Protein AF-A0A6A3BUP1-F1 (afdb_monomer)

InterPro domains:
  IPR000432 DNA mismatch repair protein MutS, C-terminal [PF00488] (6-148)
  IPR000432 DNA mismatch repair protein MutS, C-terminal [PS00486] (31-47)
  IPR000432 DNA mismatch repair protein MutS, C-terminal [SM00534] (1-146)
  IPR027417 P-loop containing nucleoside triphosphate hydrolase [G3DSA:3.40.50.300] (3-183)
  IPR027417 P-loop containing nucleoside triphosphate hydrolase [SSF52540] (8-150)
  IPR045076 DNA mismatch repair MutS [PTHR11361] (7-165)

Structure (mmCIF, N/CA/C/O backbone):
data_AF-A0A6A3BUP1-F1
#
_entry.id   AF-A0A6A3BUP1-F1
#
loop_
_atom_site.group_PDB
_atom_site.id
_atom_site.type_symbol
_atom_site.label_atom_id
_atom_site.label_alt_id
_atom_site.label_comp_id
_atom_site.label_asym_id
_atom_site.label_entity_id
_atom_site.label_seq_id
_atom_site.pdbx_PDB_ins_code
_atom_site.Cartn_x
_atom_site.Cartn_y
_atom_site.Cartn_z
_atom_site.occupancy
_atom_site.B_iso_or_equiv
_atom_site.auth_seq_id
_atom_site.auth_comp_id
_atom_site.auth_asym_id
_atom_site.auth_atom_id
_atom_site.pdbx_PDB_model_num
ATOM 1 N N . MET A 1 1 ? -9.342 29.896 21.410 1.00 37.00 1 MET A N 1
ATOM 2 C CA . MET A 1 1 ? -8.499 30.865 20.676 1.00 37.00 1 MET A CA 1
ATOM 3 C C . MET A 1 1 ? -7.910 30.172 19.459 1.00 37.00 1 MET A C 1
ATOM 5 O O . MET A 1 1 ? -7.366 29.092 19.625 1.00 37.00 1 MET A O 1
ATOM 9 N N . GLY A 1 2 ? -8.036 30.776 18.272 1.00 41.88 2 GLY A N 1
ATOM 10 C CA . GLY A 1 2 ? -7.267 30.388 17.084 1.00 41.88 2 GLY A CA 1
ATOM 11 C C . GLY A 1 2 ? -7.975 29.517 16.040 1.00 41.88 2 GLY A C 1
ATOM 12 O O . GLY A 1 2 ? -7.363 28.591 15.524 1.00 41.88 2 GLY A O 1
ATOM 13 N N . GLY A 1 3 ? -9.233 29.809 15.693 1.00 48.28 3 GLY A N 1
ATOM 14 C CA . GLY A 1 3 ? -9.828 29.291 14.457 1.00 48.28 3 GLY A CA 1
ATOM 15 C C . GLY A 1 3 ? -9.197 29.996 13.258 1.00 48.28 3 GLY A C 1
ATOM 16 O O . GLY A 1 3 ? -9.662 31.055 12.845 1.00 48.28 3 GLY A O 1
ATOM 17 N N . LYS A 1 4 ? -8.082 29.464 12.751 1.00 49.41 4 LYS A N 1
ATOM 18 C CA . LYS A 1 4 ? -7.452 29.958 11.526 1.00 49.41 4 LYS 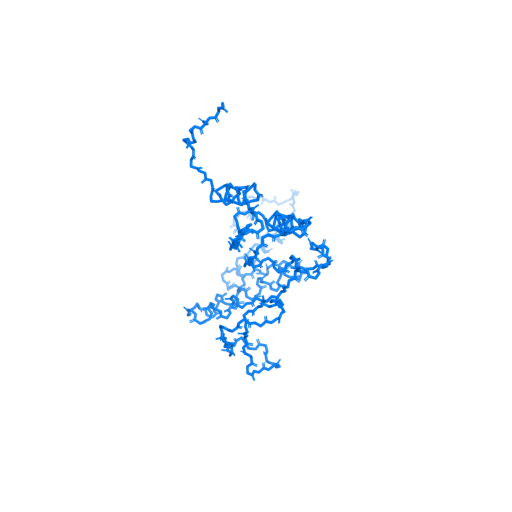A CA 1
ATOM 19 C C . LYS A 1 4 ? -8.311 29.468 10.359 1.00 49.41 4 LYS A C 1
ATOM 21 O O . LYS A 1 4 ? -8.284 28.284 10.039 1.00 49.41 4 LYS A O 1
ATOM 26 N N . PHE A 1 5 ? -9.108 30.359 9.770 1.00 45.66 5 PHE A N 1
ATOM 27 C CA . PHE A 1 5 ? -9.770 30.092 8.494 1.00 45.66 5 PHE A CA 1
ATOM 28 C C . PHE A 1 5 ? -8.686 29.732 7.472 1.00 45.66 5 PHE A C 1
ATOM 30 O O . PHE A 1 5 ? -7.829 30.556 7.153 1.00 45.66 5 PHE A O 1
ATOM 37 N N . MET A 1 6 ? -8.664 28.472 7.037 1.00 43.72 6 MET A N 1
ATOM 38 C CA . MET A 1 6 ? -7.704 27.982 6.055 1.00 43.72 6 MET A CA 1
ATOM 39 C C . MET A 1 6 ? -8.206 28.348 4.661 1.00 43.72 6 MET A C 1
ATOM 41 O O . MET A 1 6 ? -9.017 27.644 4.076 1.00 43.72 6 MET A O 1
ATOM 45 N N . THR A 1 7 ? -7.727 29.474 4.142 1.00 52.09 7 THR A N 1
ATOM 46 C CA . THR A 1 7 ? -7.898 29.911 2.748 1.00 52.09 7 THR A CA 1
ATOM 47 C C . THR A 1 7 ? -6.745 29.425 1.857 1.00 52.09 7 THR A C 1
ATOM 49 O O . THR A 1 7 ? -6.306 30.136 0.959 1.00 52.09 7 THR A O 1
ATOM 52 N N . ALA A 1 8 ? -6.229 28.221 2.115 1.00 59.19 8 ALA A N 1
ATOM 53 C CA . ALA A 1 8 ? -5.241 27.559 1.268 1.00 59.19 8 ALA A CA 1
ATOM 54 C C . ALA A 1 8 ? -5.769 26.171 0.901 1.00 59.19 8 ALA A C 1
ATOM 56 O O . ALA A 1 8 ? -6.199 25.436 1.792 1.00 59.19 8 ALA A O 1
ATOM 57 N N . GLU A 1 9 ? -5.746 25.830 -0.388 1.00 63.66 9 GLU A N 1
ATOM 58 C CA . GLU A 1 9 ? -6.055 24.484 -0.874 1.00 63.66 9 GLU A CA 1
ATOM 59 C C . GLU A 1 9 ? -5.154 23.482 -0.144 1.00 63.66 9 GLU A C 1
ATOM 61 O O . GLU A 1 9 ? -3.932 23.476 -0.298 1.00 63.66 9 GLU A O 1
ATOM 66 N N . GLN A 1 10 ? -5.745 22.686 0.745 1.00 70.69 10 GLN A N 1
ATOM 67 C CA . GLN A 1 10 ? -5.014 21.650 1.459 1.00 70.69 10 GLN A CA 1
ATOM 68 C C . GLN A 1 10 ? -4.731 20.501 0.491 1.00 70.69 10 GLN A C 1
ATOM 70 O O . GLN A 1 10 ? -5.613 20.096 -0.265 1.00 70.69 10 GLN A O 1
ATOM 75 N N . SER A 1 11 ? -3.519 19.941 0.534 1.00 84.94 11 SER A N 1
ATOM 76 C CA . SER A 1 11 ? -3.244 18.702 -0.193 1.00 84.94 11 SER A CA 1
ATOM 77 C C . SER A 1 11 ? -4.144 17.580 0.329 1.00 84.94 11 SER A C 1
ATOM 79 O O . SER A 1 11 ? -4.489 17.551 1.514 1.00 84.94 11 SER A O 1
ATOM 81 N N . THR A 1 12 ? -4.484 16.621 -0.533 1.00 85.75 12 THR A N 1
ATOM 82 C CA . THR A 1 12 ? -5.275 15.441 -0.145 1.00 85.75 12 THR A CA 1
ATOM 83 C C . THR A 1 12 ? -4.672 14.746 1.077 1.00 85.75 12 THR A C 1
ATOM 85 O O . THR A 1 12 ? -5.384 14.424 2.021 1.00 85.75 12 THR A O 1
ATOM 88 N N . PHE A 1 13 ? -3.342 14.639 1.130 1.00 90.06 13 PHE A N 1
ATOM 89 C CA . PHE A 1 13 ? -2.648 14.053 2.272 1.00 90.06 13 PHE A CA 1
ATOM 90 C C . PHE A 1 13 ? -2.811 14.856 3.575 1.00 90.06 13 PHE A C 1
ATOM 92 O O . PHE A 1 13 ? -2.965 14.275 4.646 1.00 90.06 13 PHE A O 1
ATOM 99 N N . MET A 1 14 ? -2.823 16.193 3.511 1.00 91.50 14 MET A N 1
ATOM 100 C CA . MET A 1 14 ? -3.065 17.036 4.690 1.00 91.50 14 MET A CA 1
ATOM 101 C C . MET A 1 14 ? -4.487 16.851 5.234 1.00 91.50 14 MET A C 1
ATOM 103 O O . MET A 1 14 ? -4.690 16.847 6.450 1.00 91.50 14 MET A O 1
ATOM 107 N N . ILE A 1 15 ? -5.466 16.679 4.341 1.00 92.06 15 ILE A N 1
ATOM 108 C CA . ILE A 1 15 ? -6.850 16.382 4.721 1.00 92.06 15 ILE A CA 1
ATOM 109 C C . ILE A 1 15 ? -6.903 15.028 5.438 1.00 92.06 15 ILE A C 1
ATOM 111 O O . ILE A 1 15 ? -7.428 14.963 6.551 1.00 92.06 15 ILE A O 1
ATOM 115 N N . ASP A 1 16 ? -6.292 13.986 4.868 1.00 93.50 16 ASP A N 1
ATOM 116 C CA . ASP A 1 16 ? -6.229 12.651 5.479 1.00 93.50 16 ASP A CA 1
ATOM 117 C C . ASP A 1 16 ? -5.581 12.693 6.872 1.00 93.50 16 ASP A C 1
ATOM 119 O O . ASP A 1 16 ? -6.125 12.149 7.836 1.00 93.50 16 ASP A O 1
ATOM 123 N N . LEU A 1 17 ? -4.461 13.413 7.019 1.00 94.94 17 LEU A N 1
ATOM 124 C CA . LEU A 1 17 ? -3.792 13.619 8.309 1.00 94.94 17 LEU A CA 1
ATOM 125 C C . LEU A 1 17 ? -4.702 14.298 9.336 1.00 94.94 17 LEU A C 1
ATOM 127 O O . LEU A 1 17 ? -4.701 13.925 10.512 1.00 94.94 17 LEU A O 1
ATOM 131 N N . HIS A 1 18 ? -5.489 15.290 8.915 1.00 95.06 18 HIS A N 1
ATOM 132 C CA . HIS A 1 18 ? -6.430 15.953 9.808 1.00 95.06 18 HIS A CA 1
ATOM 133 C C . HIS A 1 18 ? -7.534 14.996 10.273 1.00 95.06 18 HIS A C 1
ATOM 135 O O . HIS A 1 18 ? -7.818 14.945 11.473 1.00 95.06 18 HIS A O 1
ATOM 141 N N . GLN A 1 19 ? -8.105 14.208 9.355 1.00 95.44 19 GLN A N 1
ATOM 142 C CA . GLN A 1 19 ? -9.158 13.233 9.656 1.00 95.44 19 GLN A CA 1
ATOM 143 C C . GLN A 1 19 ? -8.659 12.129 10.593 1.00 95.44 19 GLN A C 1
ATOM 145 O O . GLN A 1 19 ? -9.273 11.878 11.632 1.00 95.44 19 GLN A O 1
ATOM 150 N N . VAL A 1 20 ? -7.502 11.528 10.298 1.00 97.00 20 VAL A N 1
ATOM 151 C CA . VAL A 1 20 ? -6.886 10.516 11.171 1.00 97.00 20 VAL A CA 1
ATOM 152 C C . VAL A 1 20 ? -6.521 11.122 12.524 1.00 97.00 20 VAL A C 1
ATOM 154 O O . VAL A 1 20 ? -6.804 10.531 13.564 1.00 97.00 20 VAL A O 1
ATOM 157 N N . GLY A 1 21 ? -5.983 12.344 12.549 1.00 97.31 21 GLY A N 1
ATOM 158 C CA . GLY A 1 21 ? -5.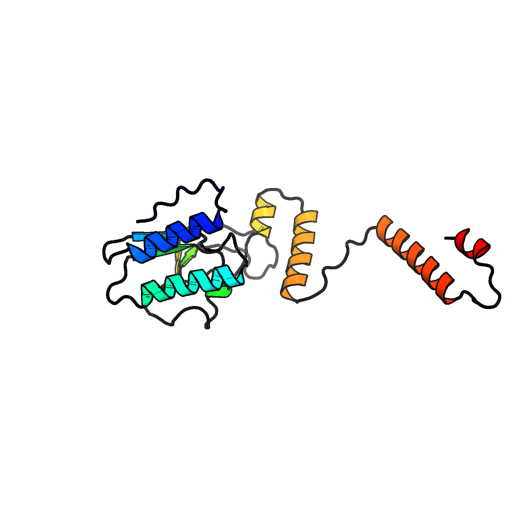702 13.053 13.794 1.00 97.31 21 GLY A CA 1
ATOM 159 C C . GLY A 1 21 ? -6.957 13.305 14.636 1.00 97.31 21 GLY A C 1
ATOM 160 O O . GLY A 1 21 ? -6.916 13.172 15.859 1.00 97.31 21 GLY A O 1
ATOM 161 N N . MET A 1 22 ? -8.082 13.666 14.012 1.00 97.50 22 MET A N 1
ATOM 162 C CA . MET A 1 22 ? -9.367 13.807 14.702 1.00 97.50 22 MET A CA 1
ATOM 163 C C . MET A 1 22 ? -9.865 12.469 15.243 1.00 97.50 22 MET A C 1
ATOM 165 O O . MET A 1 22 ? -10.241 12.404 16.412 1.00 97.50 22 MET A O 1
ATOM 169 N N . MET A 1 23 ? -9.818 11.413 14.429 1.00 97.50 23 MET A N 1
ATOM 170 C CA . MET A 1 23 ? -10.193 10.060 14.830 1.00 97.50 23 MET A CA 1
ATOM 171 C C . MET A 1 23 ? -9.391 9.608 16.055 1.00 97.50 23 MET A C 1
ATOM 173 O O . MET A 1 23 ? -9.989 9.180 17.033 1.00 97.50 23 MET A O 1
ATOM 177 N N . LEU A 1 24 ? -8.066 9.775 16.053 1.00 97.25 24 LEU A N 1
ATOM 178 C CA . LEU A 1 24 ? -7.213 9.377 17.179 1.00 97.25 24 LEU A CA 1
ATOM 179 C C . LEU A 1 24 ? -7.524 10.150 18.467 1.00 97.25 24 LEU A C 1
ATOM 181 O O . LEU A 1 24 ? -7.500 9.577 19.549 1.00 97.25 24 LEU A O 1
ATOM 185 N N . ARG A 1 25 ? -7.855 11.445 18.371 1.00 96.81 25 ARG A N 1
ATOM 186 C CA . ARG A 1 25 ? -8.188 12.270 19.547 1.00 96.81 25 ARG A CA 1
ATOM 187 C C . ARG A 1 25 ? -9.578 12.002 20.121 1.00 96.81 25 ARG A C 1
ATOM 189 O O . ARG A 1 25 ? -9.800 12.300 21.290 1.00 96.81 25 ARG A O 1
ATOM 196 N N . GLN A 1 26 ? -10.522 11.551 19.297 1.00 97.00 26 GLN A N 1
ATOM 197 C CA . GLN A 1 26 ? -11.944 11.477 19.658 1.00 97.00 26 GLN A CA 1
ATOM 198 C C . GLN A 1 26 ? -12.475 10.046 19.767 1.00 97.00 26 GLN A C 1
ATOM 200 O O . GLN A 1 26 ? -13.562 9.841 20.308 1.00 97.00 26 GLN A O 1
ATOM 205 N N . ALA A 1 27 ? -11.752 9.051 19.248 1.00 97.69 27 ALA A N 1
ATOM 206 C CA . ALA A 1 27 ? -12.167 7.662 19.341 1.00 97.69 27 ALA A CA 1
ATOM 207 C C . ALA A 1 27 ? -12.264 7.220 20.807 1.00 97.69 27 ALA A C 1
ATOM 209 O O . ALA A 1 27 ? -11.387 7.474 21.629 1.00 97.69 27 ALA A O 1
ATOM 210 N N . THR A 1 28 ? -13.349 6.522 21.119 1.00 97.44 28 THR A N 1
ATOM 211 C CA . THR A 1 28 ? -13.603 5.911 22.428 1.00 97.44 28 THR A CA 1
ATOM 212 C C . THR A 1 28 ? -13.740 4.405 22.255 1.00 97.44 28 THR A C 1
ATOM 214 O O . THR A 1 28 ? -13.905 3.929 21.136 1.00 97.44 28 THR A O 1
ATOM 217 N N . SER A 1 29 ? -13.800 3.637 23.341 1.00 97.44 29 SER A N 1
ATOM 218 C CA . SER A 1 29 ? -14.045 2.185 23.278 1.00 97.44 29 SER A CA 1
ATOM 219 C C . SER A 1 29 ? -15.349 1.781 22.566 1.00 97.44 29 SER A C 1
ATOM 221 O O . SER A 1 29 ? -15.509 0.627 22.178 1.00 97.44 29 SER A O 1
ATOM 223 N N . ARG A 1 30 ? -16.288 2.719 22.365 1.00 97.81 30 ARG A N 1
ATOM 224 C CA . ARG A 1 30 ? -17.555 2.495 21.643 1.00 97.81 30 ARG A CA 1
ATOM 225 C C . ARG A 1 30 ? -17.522 2.939 20.179 1.00 97.81 30 ARG A C 1
ATOM 227 O O . ARG A 1 30 ? -18.546 2.869 19.504 1.00 97.81 30 ARG A O 1
ATOM 234 N N . SER A 1 31 ? -16.385 3.425 19.694 1.00 98.12 31 SER A N 1
ATOM 235 C CA . SER A 1 31 ? -16.223 3.879 18.314 1.00 98.12 31 SER A CA 1
ATOM 236 C C . SER A 1 31 ? -15.937 2.710 17.363 1.00 98.12 31 SER A C 1
ATOM 238 O O . SER A 1 31 ? -15.324 1.708 17.741 1.00 98.12 31 SER A O 1
ATOM 240 N N . LEU A 1 32 ? -16.364 2.873 16.108 1.00 98.19 32 LEU A N 1
ATOM 241 C CA . LEU A 1 32 ? -15.896 2.097 14.962 1.00 98.19 32 LEU A CA 1
ATOM 242 C C . LEU A 1 32 ? -15.015 3.013 14.108 1.00 98.19 32 LEU A C 1
ATOM 244 O O . LEU A 1 32 ? -15.491 4.022 13.593 1.00 98.19 32 LEU A O 1
ATOM 248 N N . CYS A 1 33 ? -13.740 2.669 13.983 1.00 98.06 33 CYS A N 1
ATOM 249 C CA . CYS A 1 33 ? -12.749 3.407 13.212 1.00 98.06 33 CYS A CA 1
ATOM 250 C C . CYS A 1 33 ? -12.466 2.661 11.906 1.00 98.06 33 CYS A C 1
ATOM 252 O O . CYS A 1 33 ? -12.092 1.490 11.940 1.00 98.06 33 CYS A O 1
ATOM 254 N N . LEU A 1 34 ? -12.640 3.334 10.770 1.00 98.00 34 LEU A N 1
ATOM 255 C CA . LEU A 1 34 ? -12.381 2.785 9.440 1.00 98.00 34 LEU A CA 1
ATOM 256 C C . LEU A 1 34 ? -11.261 3.602 8.798 1.00 98.00 34 LEU A C 1
ATOM 258 O O . LEU A 1 34 ? -11.401 4.815 8.652 1.00 98.00 34 LEU A O 1
ATOM 262 N N . LEU A 1 35 ? -10.158 2.948 8.443 1.00 96.62 35 LEU A N 1
ATOM 263 C CA . LEU A 1 35 ? -9.050 3.557 7.717 1.00 96.62 35 LEU A CA 1
ATOM 264 C C . LEU A 1 35 ? -8.911 2.857 6.373 1.00 96.62 35 LEU A C 1
ATOM 266 O O . LEU A 1 35 ? -8.695 1.648 6.334 1.00 96.62 35 LEU A O 1
ATOM 270 N N . ASP A 1 36 ? -9.005 3.624 5.296 1.00 95.81 36 ASP A N 1
ATOM 271 C CA . ASP A 1 36 ? -8.867 3.118 3.936 1.00 95.81 36 ASP A CA 1
ATOM 272 C C . ASP A 1 36 ? -7.707 3.831 3.239 1.00 95.81 36 ASP A C 1
ATOM 274 O O . ASP A 1 36 ? -7.741 5.043 3.031 1.00 95.81 36 ASP A O 1
ATOM 278 N N . GLU A 1 37 ? -6.640 3.082 2.963 1.00 93.38 37 GLU A N 1
ATOM 279 C CA . GLU A 1 37 ? -5.425 3.536 2.278 1.00 93.38 37 GLU A CA 1
ATOM 280 C C . GLU A 1 37 ? -4.757 4.792 2.867 1.00 93.38 37 GLU A C 1
ATOM 282 O O . GLU A 1 37 ? -4.193 5.627 2.148 1.00 93.38 37 GLU A O 1
ATOM 287 N N . PHE A 1 38 ? -4.779 4.932 4.195 1.00 94.88 38 PHE A N 1
ATOM 288 C CA . PHE A 1 38 ? -4.058 6.015 4.857 1.00 94.88 38 PHE A CA 1
ATOM 289 C C . PHE A 1 38 ? -2.548 5.920 4.574 1.00 94.88 38 PHE A C 1
ATOM 291 O O . PHE A 1 38 ? -1.924 4.894 4.838 1.00 94.88 38 PHE A O 1
ATOM 298 N N . GLY A 1 39 ? -1.970 7.007 4.051 1.00 90.12 39 GLY A N 1
ATOM 299 C CA . GLY A 1 39 ? -0.553 7.085 3.672 1.00 90.12 39 GLY A CA 1
ATOM 300 C C . GLY A 1 39 ? -0.283 7.111 2.162 1.00 90.12 39 GLY A C 1
ATOM 301 O O . GLY A 1 39 ? 0.853 7.352 1.772 1.00 90.12 39 GLY A O 1
ATOM 302 N N . LYS A 1 40 ? -1.301 6.953 1.302 1.00 88.94 40 LYS A N 1
ATOM 303 C CA . LYS A 1 40 ? -1.128 6.937 -0.168 1.00 88.94 40 LYS A CA 1
ATOM 304 C C . LYS A 1 40 ? -0.627 8.246 -0.797 1.00 88.94 40 LYS A C 1
ATOM 306 O O . LYS A 1 40 ? -0.117 8.243 -1.909 1.00 88.94 40 LYS A O 1
ATOM 311 N N . GLY A 1 41 ? -0.822 9.377 -0.117 1.00 87.31 41 GLY A N 1
ATOM 312 C CA . GLY A 1 41 ? -0.486 10.713 -0.623 1.00 87.31 41 GLY A CA 1
ATOM 313 C C . GLY A 1 41 ? 0.914 11.214 -0.251 1.00 87.31 41 GLY A C 1
ATOM 314 O O . GLY A 1 41 ? 1.174 12.407 -0.399 1.00 87.31 41 GLY A O 1
ATOM 315 N N . THR A 1 42 ? 1.783 10.349 0.279 1.00 91.88 42 THR A N 1
ATOM 316 C CA . THR A 1 42 ? 3.149 10.683 0.713 1.00 91.88 42 THR A CA 1
ATOM 317 C C . THR A 1 42 ? 4.150 9.618 0.250 1.00 91.88 42 THR A C 1
ATOM 319 O O . THR A 1 42 ? 3.781 8.663 -0.430 1.00 91.88 42 THR A O 1
ATOM 322 N N . LEU A 1 43 ? 5.429 9.778 0.598 1.00 92.06 43 LEU A N 1
ATOM 323 C CA . LEU A 1 43 ? 6.450 8.756 0.376 1.00 92.06 43 LEU A CA 1
ATOM 324 C C . LEU A 1 43 ? 6.050 7.441 1.057 1.00 92.06 43 LEU A C 1
ATOM 326 O O . LEU A 1 43 ? 5.604 7.446 2.203 1.00 92.06 43 LEU A O 1
ATOM 330 N N . THR A 1 44 ? 6.278 6.309 0.388 1.00 89.56 44 THR A N 1
ATOM 331 C CA . THR A 1 44 ? 5.886 4.978 0.882 1.00 89.56 44 THR A CA 1
ATOM 332 C C . THR A 1 44 ? 6.375 4.712 2.309 1.00 89.56 44 THR A C 1
ATOM 334 O O . THR A 1 44 ? 5.599 4.270 3.152 1.00 89.56 44 THR A O 1
ATOM 337 N N . ASN A 1 45 ? 7.629 5.062 2.617 1.00 91.69 45 ASN A N 1
ATOM 338 C CA . ASN A 1 45 ? 8.208 4.885 3.953 1.00 91.69 45 ASN A CA 1
ATOM 339 C C . ASN A 1 45 ? 7.500 5.731 5.024 1.00 91.69 45 ASN A C 1
ATOM 341 O O . ASN A 1 45 ? 7.259 5.244 6.129 1.00 91.69 45 ASN A O 1
ATOM 345 N N . ASP A 1 46 ? 7.123 6.969 4.691 1.00 93.06 46 ASP A N 1
ATOM 346 C CA . ASP A 1 46 ? 6.366 7.839 5.596 1.00 93.06 46 ASP A CA 1
ATOM 347 C C . ASP A 1 46 ? 4.960 7.275 5.827 1.00 93.06 46 ASP A C 1
ATOM 349 O O . ASP A 1 46 ? 4.478 7.248 6.960 1.00 93.06 46 ASP A O 1
ATOM 353 N N . GLY A 1 47 ? 4.316 6.775 4.766 1.00 93.69 47 GLY A N 1
ATOM 354 C CA . GLY A 1 47 ? 3.013 6.115 4.838 1.00 93.69 47 GLY A CA 1
ATOM 355 C C . GLY A 1 47 ? 3.033 4.886 5.750 1.00 93.69 47 GLY A C 1
ATOM 356 O O . GLY A 1 47 ? 2.197 4.777 6.649 1.00 93.69 47 GLY A O 1
ATOM 357 N N . ILE A 1 48 ? 4.028 4.006 5.582 1.00 93.19 48 ILE A N 1
ATOM 358 C CA . ILE A 1 48 ? 4.231 2.821 6.433 1.00 93.19 48 ILE A CA 1
ATOM 359 C C . ILE A 1 48 ? 4.416 3.243 7.895 1.00 93.19 48 ILE A C 1
ATOM 361 O O . ILE A 1 48 ? 3.742 2.711 8.779 1.00 93.19 48 ILE A O 1
ATOM 365 N N . GLY A 1 49 ? 5.289 4.220 8.158 1.00 93.94 49 GLY A N 1
ATOM 366 C CA . GLY A 1 49 ? 5.575 4.693 9.513 1.00 93.94 49 GLY A CA 1
ATOM 367 C C . GLY A 1 49 ? 4.356 5.306 10.206 1.00 93.94 49 GLY A C 1
ATOM 368 O O . GLY A 1 49 ? 4.058 4.975 11.356 1.00 93.94 49 GLY A O 1
ATOM 369 N N . LEU A 1 50 ? 3.609 6.162 9.506 1.00 95.25 50 LEU A N 1
ATOM 370 C CA . LEU A 1 50 ? 2.408 6.805 10.044 1.00 95.25 50 LEU A CA 1
ATOM 371 C C . LEU A 1 50 ? 1.284 5.801 10.309 1.00 95.25 50 LEU A C 1
ATOM 373 O O . LEU A 1 50 ? 0.639 5.864 11.361 1.00 95.25 50 LEU A O 1
ATOM 377 N N . LEU A 1 51 ? 1.056 4.858 9.392 1.00 95.25 51 LEU A N 1
ATOM 378 C CA . LEU A 1 51 ? 0.049 3.815 9.569 1.00 95.25 51 LEU A CA 1
ATOM 379 C C . LEU A 1 51 ? 0.431 2.856 10.707 1.00 95.25 51 LEU A C 1
ATOM 381 O O . LEU A 1 51 ? -0.399 2.578 11.574 1.00 95.25 51 LEU A O 1
ATOM 385 N N . GLY A 1 52 ? 1.690 2.415 10.765 1.00 95.06 52 GLY A N 1
ATOM 386 C CA . GLY A 1 52 ? 2.203 1.572 11.848 1.00 95.06 52 GLY A CA 1
ATOM 387 C C . GLY A 1 52 ? 2.104 2.247 13.217 1.00 95.06 52 GLY A C 1
ATOM 388 O O . GLY A 1 52 ? 1.635 1.635 14.181 1.00 95.06 52 GLY A O 1
ATOM 389 N N . GLY A 1 53 ? 2.439 3.538 13.301 1.00 95.19 53 GLY A N 1
ATOM 390 C CA . GLY A 1 53 ? 2.261 4.339 14.514 1.00 95.19 53 GLY A CA 1
ATOM 391 C C . GLY A 1 53 ? 0.792 4.479 14.927 1.00 95.19 53 GLY A C 1
ATOM 392 O O . GLY A 1 53 ? 0.463 4.350 16.106 1.00 95.19 53 GLY A O 1
ATOM 393 N N . THR A 1 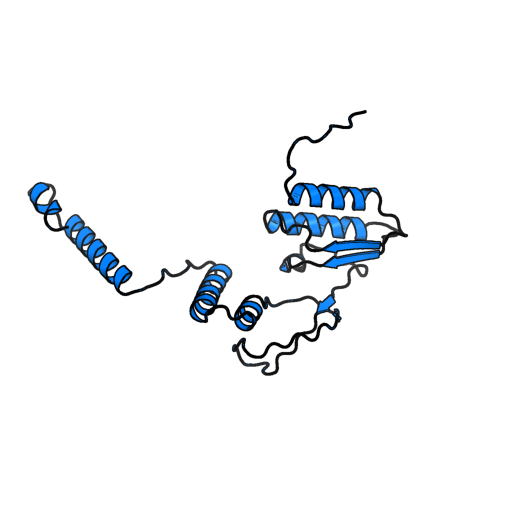54 ? -0.107 4.661 13.956 1.00 96.12 54 THR A N 1
ATOM 394 C CA . THR A 1 54 ? -1.562 4.742 14.173 1.00 96.12 54 THR A CA 1
ATOM 395 C C . THR A 1 54 ? -2.124 3.432 14.733 1.00 96.12 54 THR A C 1
ATOM 397 O O . THR A 1 54 ? -2.864 3.443 15.716 1.00 96.12 54 THR A O 1
ATOM 400 N N . ILE A 1 55 ? -1.739 2.289 14.159 1.00 95.69 55 ILE A N 1
ATOM 401 C CA . ILE A 1 55 ? -2.149 0.964 14.651 1.00 95.69 55 ILE A CA 1
ATOM 402 C C . ILE A 1 55 ? -1.592 0.721 16.058 1.00 95.69 55 ILE A C 1
ATOM 404 O O . ILE A 1 55 ? -2.335 0.326 16.957 1.00 95.69 55 ILE A O 1
ATOM 408 N N . THR A 1 56 ? -0.310 1.022 16.274 1.00 95.25 56 THR A N 1
ATOM 409 C CA . THR A 1 56 ? 0.350 0.884 17.582 1.00 95.25 56 THR A CA 1
ATOM 410 C C . THR A 1 56 ? -0.342 1.725 18.656 1.00 95.25 56 THR A C 1
ATOM 412 O O . THR A 1 56 ? -0.543 1.249 19.773 1.00 95.25 56 THR A O 1
ATOM 415 N N . HIS A 1 57 ? -0.771 2.947 18.319 1.00 96.00 57 HIS A N 1
ATOM 416 C CA . HIS A 1 57 ? -1.535 3.798 19.226 1.00 96.00 57 HIS A CA 1
ATOM 417 C C . HIS A 1 57 ? -2.814 3.106 19.715 1.00 96.00 57 HIS A C 1
ATOM 419 O O . HIS A 1 57 ? -3.027 3.024 20.922 1.00 96.00 57 HIS A O 1
ATOM 425 N N . PHE A 1 58 ? -3.632 2.561 18.806 1.00 96.56 58 PHE A N 1
ATOM 426 C CA . PHE A 1 58 ? -4.858 1.859 19.193 1.00 96.56 58 PHE A CA 1
ATOM 427 C C . PHE A 1 58 ? -4.581 0.592 20.006 1.00 96.56 58 PHE A C 1
ATOM 429 O O . PHE A 1 58 ? -5.253 0.351 21.003 1.00 96.56 58 PHE A O 1
ATOM 436 N N . VAL A 1 59 ? -3.582 -0.205 19.625 1.00 95.06 59 VAL A N 1
ATOM 437 C CA . VAL A 1 59 ? -3.237 -1.462 20.317 1.00 95.06 59 VAL A CA 1
ATOM 438 C C . VAL A 1 59 ? -2.840 -1.225 21.779 1.00 95.06 59 VAL A C 1
ATOM 440 O O . VAL A 1 59 ? -3.201 -2.026 22.652 1.00 95.06 59 VAL A O 1
ATOM 443 N N . ASN A 1 60 ? -2.153 -0.111 22.043 1.00 94.69 60 ASN A N 1
ATOM 444 C CA . ASN A 1 60 ? -1.690 0.286 23.372 1.00 94.69 60 ASN A CA 1
ATOM 445 C C . ASN A 1 60 ? -2.795 0.856 24.274 1.00 94.69 60 ASN A C 1
ATOM 447 O O . ASN A 1 60 ? -2.558 1.047 25.466 1.00 94.69 60 ASN A O 1
ATOM 451 N N . LEU A 1 61 ? -3.999 1.108 23.751 1.00 94.94 61 LEU A N 1
ATOM 452 C CA . LEU A 1 61 ? -5.137 1.466 24.592 1.00 94.94 61 LEU A CA 1
ATOM 453 C C . LEU A 1 61 ? -5.568 0.257 25.432 1.00 94.94 61 LEU A C 1
ATOM 455 O O . LEU A 1 61 ? -5.640 -0.877 24.944 1.00 94.94 61 LEU A O 1
ATOM 459 N N . GLU A 1 62 ? -5.900 0.517 26.696 1.00 93.69 62 GLU A N 1
ATOM 460 C CA . GLU A 1 62 ? -6.433 -0.494 27.613 1.00 93.69 62 GLU A CA 1
ATOM 461 C C . GLU A 1 62 ? -7.729 -1.097 27.052 1.00 93.69 62 GLU A C 1
ATOM 463 O O . GLU A 1 62 ? -7.854 -2.315 26.933 1.00 93.69 62 GLU A O 1
ATOM 468 N N . VAL A 1 63 ? -8.641 -0.229 26.595 1.00 95.06 63 VAL A N 1
ATOM 469 C CA . VAL A 1 63 ? -9.901 -0.609 25.945 1.00 95.06 63 VAL A CA 1
ATOM 470 C C . VAL A 1 63 ? -9.991 0.059 24.565 1.00 95.06 63 VAL A C 1
ATOM 472 O O . VAL A 1 63 ? -10.520 1.170 24.454 1.00 95.06 63 VAL A O 1
ATOM 475 N N . PRO A 1 64 ? -9.452 -0.571 23.506 1.00 95.06 64 PRO A N 1
ATOM 476 C CA . PRO A 1 64 ? -9.438 0.021 22.173 1.00 95.06 64 PRO A CA 1
ATOM 477 C C . PRO A 1 64 ? -10.835 0.040 21.522 1.00 95.06 64 PRO A C 1
ATOM 479 O O . PRO A 1 64 ? -11.662 -0.829 21.815 1.00 95.06 64 PRO A O 1
ATOM 482 N N . PRO A 1 65 ? -11.108 0.993 20.607 1.00 97.62 65 PRO A N 1
ATOM 483 C CA . PRO A 1 65 ? -12.248 0.905 19.693 1.00 97.62 65 PRO A CA 1
ATOM 484 C C . PRO A 1 65 ? -12.145 -0.317 18.772 1.00 97.62 65 PRO A C 1
ATOM 486 O O . PRO A 1 65 ? -11.090 -0.941 18.640 1.00 97.62 65 PRO A O 1
ATOM 489 N N . LYS A 1 66 ? -13.225 -0.605 18.037 1.00 97.94 66 LYS A N 1
ATOM 490 C CA . LYS A 1 66 ? -13.137 -1.495 16.872 1.00 97.94 66 LYS A CA 1
ATOM 491 C C . LYS A 1 66 ? -12.482 -0.735 15.723 1.00 97.94 66 LYS A C 1
ATOM 493 O O . LYS A 1 66 ? -12.993 0.310 15.328 1.00 97.94 66 LYS A O 1
ATOM 498 N N . VAL A 1 67 ? -11.387 -1.260 15.180 1.00 97.81 67 VAL A N 1
ATOM 499 C CA . VAL A 1 67 ? -10.635 -0.627 14.087 1.00 97.81 67 VAL A CA 1
ATOM 500 C C . VAL A 1 67 ? -10.554 -1.584 12.904 1.00 97.81 67 VAL A C 1
ATOM 502 O O . VAL A 1 67 ? -10.168 -2.738 13.072 1.00 97.81 67 VAL A O 1
ATOM 505 N N . LEU A 1 68 ? -10.910 -1.103 11.715 1.00 97.75 68 LEU A N 1
ATOM 506 C CA . LEU A 1 68 ? -10.695 -1.792 10.447 1.00 97.75 68 LEU A CA 1
ATOM 507 C C . LEU A 1 68 ? -9.751 -0.951 9.594 1.00 97.75 68 LEU A C 1
ATOM 509 O O . LEU A 1 68 ? -9.961 0.251 9.434 1.00 97.75 68 LEU A O 1
ATOM 513 N N . VAL A 1 69 ? -8.713 -1.596 9.070 1.00 96.19 69 VAL A N 1
ATOM 514 C CA . VAL A 1 69 ? -7.684 -0.962 8.247 1.00 96.19 69 VAL A CA 1
ATOM 515 C C . VAL A 1 69 ? -7.586 -1.707 6.923 1.00 96.19 69 VAL A C 1
ATOM 517 O O . VAL A 1 69 ? -7.328 -2.909 6.909 1.00 96.19 69 VAL A O 1
ATOM 520 N N . CYS A 1 70 ? -7.751 -0.981 5.824 1.00 95.25 70 CYS A N 1
ATOM 521 C CA . CYS A 1 70 ? -7.467 -1.436 4.470 1.00 95.25 70 CYS A CA 1
ATOM 522 C C . CYS A 1 70 ? -6.212 -0.712 3.969 1.00 95.25 70 CYS A C 1
ATOM 524 O O . CYS A 1 70 ? -6.102 0.507 4.090 1.00 95.25 70 CYS A O 1
ATOM 526 N N . THR A 1 71 ? -5.230 -1.455 3.459 1.00 93.12 71 THR A N 1
ATOM 527 C CA . THR A 1 71 ? -3.965 -0.880 2.988 1.00 93.12 71 THR A CA 1
ATOM 528 C C . THR A 1 71 ? -3.329 -1.740 1.903 1.00 93.12 71 THR A C 1
ATOM 530 O O . THR A 1 71 ? -3.456 -2.964 1.924 1.00 93.12 71 THR A O 1
ATOM 533 N N . HIS A 1 72 ? -2.618 -1.091 0.984 1.00 91.06 72 HIS A N 1
ATOM 534 C CA . HIS A 1 72 ? -1.731 -1.734 0.013 1.00 91.06 72 HIS A CA 1
ATOM 535 C C . HIS A 1 72 ? -0.263 -1.760 0.479 1.00 91.06 72 HIS A C 1
ATOM 537 O O . HIS A 1 72 ? 0.586 -2.297 -0.224 1.00 91.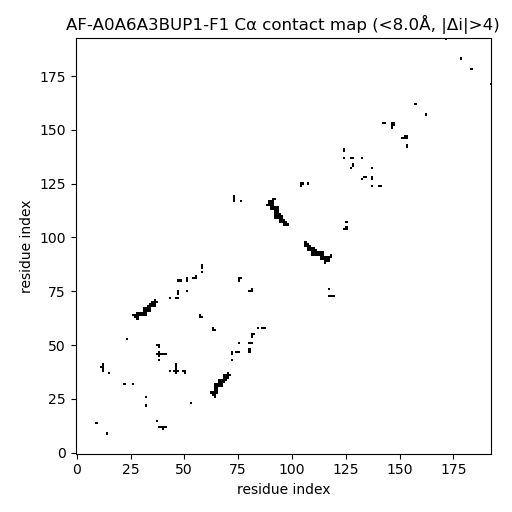06 72 HIS A O 1
ATOM 543 N N . LEU A 1 73 ? 0.048 -1.190 1.651 1.00 89.81 73 LEU A N 1
ATOM 544 C CA . LEU A 1 73 ? 1.401 -1.123 2.214 1.00 89.81 73 LEU A CA 1
ATOM 545 C C . LEU A 1 73 ? 1.792 -2.466 2.851 1.00 89.81 73 LEU A C 1
ATOM 547 O O . LEU A 1 73 ? 1.800 -2.610 4.073 1.00 89.81 73 LEU A O 1
ATOM 551 N N . THR A 1 74 ? 2.069 -3.474 2.024 1.00 87.06 74 THR A N 1
ATOM 552 C CA . THR A 1 74 ? 2.359 -4.848 2.474 1.00 87.06 74 THR A CA 1
ATOM 553 C C . THR A 1 74 ? 3.627 -4.969 3.317 1.00 87.06 74 THR A C 1
ATOM 555 O O . THR A 1 74 ? 3.723 -5.843 4.173 1.00 87.06 74 THR A O 1
ATOM 558 N N . GLU A 1 75 ? 4.575 -4.053 3.142 1.00 86.62 75 GLU A N 1
ATOM 559 C CA . GLU A 1 75 ? 5.822 -3.961 3.899 1.00 86.62 75 GLU A CA 1
ATOM 560 C C . GLU A 1 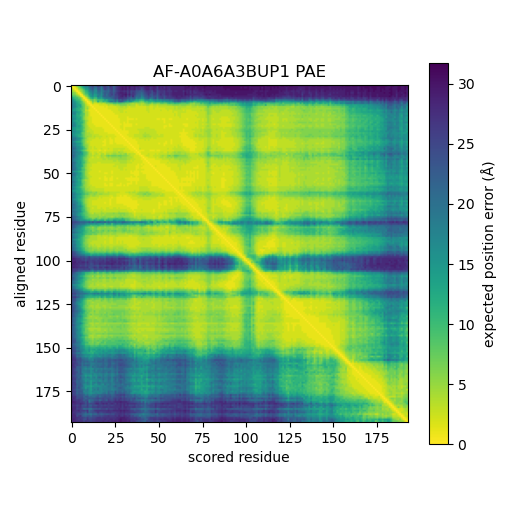75 ? 5.574 -3.709 5.390 1.00 86.62 75 GLU A C 1
ATOM 562 O O . GLU A 1 75 ? 6.417 -4.050 6.218 1.00 86.62 75 GLU A O 1
ATOM 567 N N . LEU A 1 76 ? 4.397 -3.179 5.748 1.00 85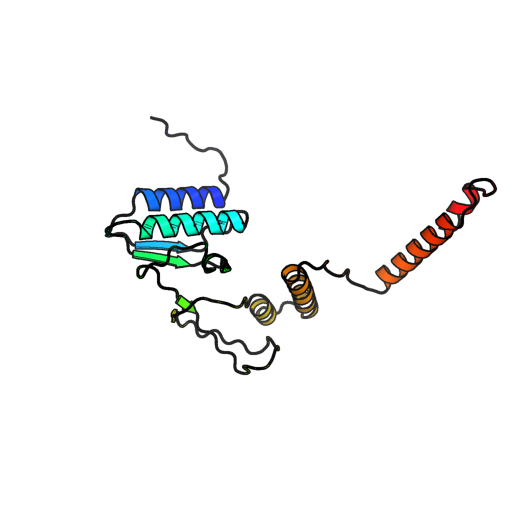.75 76 LEU A N 1
ATOM 568 C CA . LEU A 1 76 ? 3.948 -3.028 7.131 1.00 85.75 76 LEU A CA 1
ATOM 569 C C . LEU A 1 76 ? 3.880 -4.373 7.875 1.00 85.75 76 LEU A C 1
ATOM 571 O O . LEU A 1 76 ? 3.999 -4.405 9.099 1.00 85.75 76 LEU A O 1
ATOM 575 N N . PHE A 1 77 ? 3.671 -5.476 7.153 1.00 80.94 77 PHE A N 1
ATOM 576 C CA . PHE A 1 77 ? 3.564 -6.816 7.731 1.00 80.94 77 PHE A CA 1
ATOM 577 C C . PHE A 1 77 ? 4.924 -7.462 8.023 1.00 80.94 77 PHE A C 1
ATOM 579 O O . PHE A 1 77 ? 4.971 -8.490 8.698 1.00 80.94 77 PHE A O 1
ATOM 586 N N . ASN A 1 78 ? 6.030 -6.867 7.565 1.00 76.56 78 ASN A N 1
ATOM 587 C CA . ASN A 1 78 ? 7.364 -7.326 7.937 1.00 76.56 78 ASN A CA 1
ATOM 588 C C . ASN A 1 78 ? 7.575 -7.108 9.448 1.00 76.56 78 ASN A C 1
ATOM 590 O O . ASN A 1 78 ? 7.165 -6.079 9.988 1.00 76.56 78 ASN A O 1
ATOM 594 N N . GLU A 1 79 ? 8.215 -8.071 10.131 1.00 60.69 79 GLU A N 1
ATOM 595 C CA . GLU A 1 79 ? 8.207 -8.231 11.605 1.00 60.69 79 GLU A CA 1
ATOM 596 C C . GLU A 1 79 ? 8.632 -7.003 12.442 1.00 60.69 79 GLU A C 1
ATOM 598 O O . GLU A 1 79 ? 8.459 -6.995 13.660 1.00 60.69 79 GLU A O 1
ATOM 603 N N . SER A 1 80 ? 9.178 -5.962 11.819 1.00 68.81 80 SER A N 1
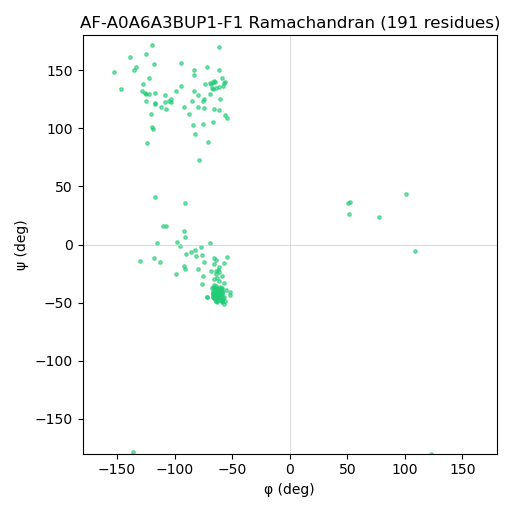ATOM 604 C CA . SER A 1 80 ? 9.730 -4.783 12.484 1.00 68.81 80 SER A CA 1
ATOM 605 C C . SER A 1 80 ? 8.735 -3.630 12.670 1.00 68.81 80 SER A C 1
ATOM 607 O O . SER A 1 80 ? 9.011 -2.729 13.460 1.00 68.81 80 SER A O 1
ATOM 609 N N . CYS A 1 81 ? 7.618 -3.597 11.932 1.00 78.69 81 CYS A N 1
ATOM 610 C CA . CYS A 1 81 ? 6.780 -2.390 11.840 1.00 78.69 81 CYS A CA 1
ATOM 611 C C . CYS A 1 81 ? 5.551 -2.390 12.760 1.00 78.69 81 CYS A C 1
ATOM 613 O O . CYS A 1 81 ? 5.062 -1.316 13.116 1.00 78.69 81 CYS A O 1
ATOM 615 N N . LEU A 1 82 ? 5.048 -3.565 13.149 1.00 87.38 82 LEU A N 1
ATOM 616 C CA . LEU A 1 82 ? 3.875 -3.710 14.012 1.00 87.38 82 LEU A CA 1
ATOM 617 C C . LEU A 1 82 ? 4.213 -4.505 15.281 1.00 87.38 82 LEU A C 1
ATOM 619 O O . LEU A 1 82 ? 4.977 -5.469 15.219 1.00 87.38 82 LEU A O 1
ATOM 623 N N . PRO A 1 83 ? 3.629 -4.152 16.441 1.00 85.38 83 PRO A N 1
ATOM 624 C CA . PRO A 1 83 ? 3.826 -4.919 17.662 1.00 85.38 83 PRO A CA 1
ATOM 625 C C . PRO A 1 83 ? 3.191 -6.310 17.533 1.00 85.38 83 PRO A C 1
ATOM 627 O O . PRO A 1 83 ? 2.067 -6.448 17.049 1.00 85.38 83 PRO A O 1
ATOM 630 N N . LYS A 1 84 ? 3.871 -7.347 18.039 1.00 85.88 84 LYS A N 1
ATOM 631 C CA . LYS A 1 84 ? 3.277 -8.685 18.184 1.00 85.88 84 LYS A CA 1
ATOM 632 C C . LYS A 1 84 ? 2.162 -8.605 19.235 1.00 85.88 84 LYS A C 1
ATOM 634 O O . LYS A 1 84 ? 2.438 -8.453 20.422 1.00 85.88 84 LYS A O 1
ATOM 639 N N . SER A 1 85 ? 0.904 -8.640 18.796 1.00 88.56 85 SER A N 1
ATOM 640 C CA . SER A 1 85 ? -0.270 -8.489 19.660 1.00 88.56 85 SER A CA 1
ATOM 641 C C . SER A 1 85 ? -1.436 -9.333 19.160 1.00 88.56 85 SER A C 1
ATOM 643 O O . SER A 1 85 ? -1.798 -9.255 17.990 1.00 88.56 85 SER A O 1
ATOM 645 N N . GLU A 1 86 ? -2.094 -10.057 20.067 1.00 90.75 86 GLU A N 1
ATOM 646 C CA . GLU A 1 86 ? -3.332 -10.807 19.788 1.00 90.75 86 GLU A CA 1
ATOM 647 C C . GLU A 1 86 ? -4.513 -9.894 19.400 1.00 90.75 86 GLU A C 1
ATOM 649 O O . GLU A 1 86 ? -5.527 -10.354 18.877 1.00 90.75 86 GLU A O 1
ATOM 654 N N . LYS A 1 87 ? -4.386 -8.577 19.628 1.00 93.12 87 LYS A N 1
ATOM 655 C CA . LYS A 1 87 ? -5.377 -7.573 19.212 1.00 93.12 87 LYS A CA 1
ATOM 656 C C . LYS A 1 87 ? -5.341 -7.292 17.703 1.00 93.12 87 LYS A C 1
ATOM 658 O O . LYS A 1 87 ? -6.276 -6.678 17.192 1.00 93.12 87 LYS A O 1
ATOM 663 N N . ILE A 1 88 ? -4.285 -7.703 16.997 1.00 93.31 88 ILE A N 1
ATOM 664 C CA . ILE A 1 88 ? -4.121 -7.487 15.555 1.00 93.31 88 ILE A CA 1
ATOM 665 C C . ILE A 1 88 ? -4.415 -8.796 14.825 1.00 93.31 88 ILE A C 1
ATOM 667 O O . ILE A 1 88 ? -3.761 -9.806 15.056 1.00 93.31 88 ILE A O 1
ATOM 671 N N . ASN A 1 89 ? -5.382 -8.760 13.910 1.00 93.75 89 ASN A N 1
ATOM 672 C CA . ASN A 1 89 ? -5.731 -9.893 13.062 1.00 93.75 89 ASN A CA 1
ATOM 673 C C . ASN A 1 89 ? -5.655 -9.468 11.597 1.00 93.75 89 ASN A C 1
ATOM 675 O O . ASN A 1 89 ? -6.243 -8.454 11.219 1.00 93.75 89 ASN A O 1
ATOM 679 N N . PHE A 1 90 ? -4.951 -10.250 10.782 1.00 93.75 90 PHE A N 1
ATOM 680 C CA . PHE A 1 90 ? -4.796 -9.983 9.356 1.00 93.75 90 PHE A CA 1
ATOM 681 C C . PHE A 1 90 ? -5.832 -10.748 8.546 1.00 93.75 90 PHE A C 1
ATOM 683 O O . PHE A 1 90 ? -6.076 -11.936 8.782 1.00 93.75 90 PHE A O 1
ATOM 690 N N . TYR A 1 91 ? -6.408 -10.055 7.570 1.00 94.38 91 TYR A N 1
ATOM 691 C CA . TYR A 1 91 ? -7.333 -10.630 6.612 1.00 94.38 91 TYR A CA 1
ATOM 692 C C . TYR A 1 91 ? -7.004 -10.156 5.200 1.00 94.38 91 TYR A C 1
ATOM 694 O O . TYR A 1 91 ? -6.524 -9.040 4.997 1.00 94.38 91 TYR A O 1
ATOM 702 N N . THR A 1 92 ? -7.311 -10.996 4.218 1.00 93.69 92 THR A N 1
ATOM 703 C CA . THR A 1 92 ? -7.126 -10.702 2.797 1.00 93.69 92 THR A CA 1
ATOM 704 C C . THR A 1 92 ? -8.316 -11.198 1.980 1.00 93.69 92 THR A C 1
ATOM 706 O O . THR A 1 92 ? -9.095 -12.040 2.434 1.00 93.69 92 THR A O 1
ATOM 709 N N . MET A 1 93 ? -8.476 -10.674 0.766 1.00 93.06 93 MET A N 1
ATOM 710 C CA . MET A 1 93 ? -9.474 -11.172 -0.178 1.00 93.06 93 MET A CA 1
ATOM 711 C C . MET A 1 93 ? -8.955 -12.435 -0.860 1.00 93.06 93 MET A C 1
ATOM 713 O O . MET A 1 93 ? -7.851 -12.470 -1.396 1.00 93.06 93 MET A O 1
ATOM 717 N N . SER A 1 94 ? -9.768 -13.486 -0.831 1.00 91.50 94 SER A N 1
ATOM 718 C CA . SER A 1 94 ? -9.442 -14.784 -1.404 1.00 91.50 94 SER A CA 1
ATOM 719 C C . SER A 1 94 ? -9.372 -14.702 -2.927 1.00 91.50 94 SER A C 1
ATOM 721 O O . SER A 1 94 ? -10.247 -14.136 -3.589 1.00 91.50 94 SER A O 1
ATOM 723 N N . VAL A 1 95 ? -8.321 -15.308 -3.464 1.00 89.44 95 VAL A N 1
ATOM 724 C CA . VAL A 1 95 ? -8.017 -15.368 -4.888 1.00 89.44 95 VAL A CA 1
ATOM 725 C C . VAL A 1 95 ? -7.781 -16.827 -5.257 1.00 89.44 95 VAL A C 1
ATOM 727 O O . VAL A 1 95 ? -7.057 -17.530 -4.552 1.00 89.44 95 VAL A O 1
ATOM 730 N N . LEU A 1 96 ? -8.403 -17.285 -6.340 1.00 86.25 96 LEU A N 1
ATOM 731 C CA . LEU A 1 96 ? -8.191 -18.617 -6.896 1.00 86.25 96 LEU A CA 1
ATOM 732 C C . LEU A 1 96 ? -7.211 -18.530 -8.070 1.00 86.25 96 LEU A C 1
ATOM 734 O O . LEU A 1 96 ? -7.369 -17.689 -8.953 1.00 86.25 96 LEU A O 1
ATOM 738 N N . ARG A 1 97 ? -6.216 -19.423 -8.065 1.00 78.44 97 ARG A N 1
ATOM 739 C CA . ARG A 1 97 ? -5.243 -19.619 -9.145 1.00 78.44 97 ARG A CA 1
ATOM 740 C C . ARG A 1 97 ? -5.379 -21.063 -9.650 1.00 78.44 97 ARG A C 1
ATOM 742 O O . ARG A 1 97 ? -4.904 -21.967 -8.972 1.00 78.44 97 ARG A O 1
ATOM 749 N N . PRO A 1 98 ? -6.060 -21.306 -10.781 1.00 66.00 98 PRO A N 1
ATOM 750 C CA . PRO A 1 98 ? -6.320 -22.641 -11.320 1.00 66.00 98 PRO A CA 1
ATOM 751 C C . PRO A 1 98 ? -5.058 -23.431 -11.684 1.00 66.00 98 PRO A C 1
ATOM 753 O O . PRO A 1 98 ? -5.098 -24.658 -11.699 1.00 66.00 98 PRO A O 1
ATOM 756 N N . GLN A 1 99 ? -3.937 -22.755 -11.953 1.00 64.50 99 GLN A N 1
ATOM 757 C CA . GLN A 1 99 ? -2.641 -23.388 -12.195 1.00 64.50 99 GLN A CA 1
ATOM 758 C C . GLN A 1 99 ? -1.641 -22.921 -11.132 1.00 64.50 99 GLN A C 1
ATOM 760 O O . GLN A 1 99 ? -1.076 -21.837 -11.241 1.00 64.50 99 GLN A O 1
ATOM 765 N N . GLU A 1 100 ? -1.410 -23.732 -10.095 1.00 55.00 100 GLU A N 1
ATOM 766 C CA . GLU A 1 100 ? -0.484 -23.375 -9.003 1.00 55.00 100 GLU A CA 1
ATOM 767 C C . GLU A 1 100 ? 0.988 -23.261 -9.452 1.00 55.00 100 GLU A C 1
ATOM 769 O O . GLU A 1 100 ? 1.784 -22.626 -8.764 1.00 55.00 100 GLU A O 1
ATOM 774 N N . ASN A 1 101 ? 1.334 -23.805 -10.629 1.00 52.50 101 ASN A N 1
ATOM 775 C CA . ASN A 1 101 ? 2.712 -23.927 -11.125 1.00 52.50 101 ASN A CA 1
ATOM 776 C C . ASN A 1 101 ? 3.014 -23.107 -12.391 1.00 52.50 101 ASN A C 1
ATOM 778 O O . ASN A 1 101 ? 4.126 -23.188 -12.914 1.00 52.50 101 ASN A O 1
ATOM 782 N N . SER A 1 102 ? 2.048 -22.347 -12.909 1.00 48.53 102 SER A N 1
ATOM 783 C CA . SER A 1 102 ? 2.234 -21.577 -14.138 1.00 48.53 102 SER A CA 1
ATOM 784 C C . SER A 1 102 ? 2.441 -20.108 -13.794 1.00 48.53 102 SER A C 1
ATOM 786 O O . SER A 1 102 ? 1.614 -19.485 -13.139 1.00 48.53 102 SER A O 1
ATOM 788 N N . THR A 1 103 ? 3.541 -19.532 -14.274 1.00 51.34 103 THR A N 1
ATOM 789 C CA . THR A 1 103 ? 3.834 -18.088 -14.221 1.00 51.34 103 THR A CA 1
ATOM 790 C C . THR A 1 103 ? 2.923 -17.260 -15.134 1.00 51.34 103 THR A C 1
ATOM 792 O O . THR A 1 103 ? 3.063 -16.037 -15.207 1.00 51.34 103 THR A O 1
ATOM 795 N N . ASN A 1 104 ? 1.990 -17.912 -15.832 1.00 55.03 104 ASN A N 1
ATOM 796 C CA . ASN A 1 104 ? 1.015 -17.256 -16.682 1.00 55.03 104 ASN A CA 1
ATOM 797 C C . ASN A 1 104 ? -0.044 -16.582 -15.814 1.00 55.03 104 ASN A C 1
ATOM 799 O O . ASN A 1 104 ? -0.778 -17.211 -15.058 1.00 55.03 104 ASN A O 1
ATOM 803 N N . VAL A 1 105 ? -0.091 -15.264 -15.959 1.00 57.03 105 VAL A N 1
ATOM 804 C CA . VAL A 1 105 ? -0.969 -14.340 -15.240 1.00 57.03 105 VAL A CA 1
ATOM 805 C C . VAL A 1 105 ? -2.449 -14.570 -15.594 1.00 57.03 105 VAL A C 1
ATOM 807 O O . VAL A 1 105 ? -3.317 -14.079 -14.896 1.00 57.03 105 VAL A O 1
ATOM 810 N N . GLU A 1 106 ? -2.753 -15.352 -16.630 1.00 62.16 106 GLU A N 1
ATOM 811 C CA . GLU A 1 106 ? -4.027 -15.311 -17.360 1.00 62.16 106 GLU A CA 1
ATOM 812 C C . GLU A 1 106 ? -5.267 -15.797 -16.583 1.00 62.16 106 GLU A C 1
ATOM 814 O O . GLU A 1 106 ? -6.362 -15.316 -16.862 1.00 62.16 106 GLU A O 1
ATOM 819 N N . ASP A 1 107 ? -5.126 -16.628 -15.544 1.00 71.69 107 ASP A N 1
ATOM 820 C CA . ASP A 1 107 ? -6.278 -17.270 -14.883 1.00 71.69 107 ASP A CA 1
ATOM 821 C C . ASP A 1 107 ? -6.473 -16.871 -13.406 1.00 71.69 107 ASP A C 1
ATOM 823 O O . ASP A 1 107 ? -6.777 -17.706 -12.559 1.00 71.69 107 ASP A O 1
ATOM 827 N N . ILE A 1 108 ? -6.301 -15.607 -13.019 1.00 82.56 108 ILE A N 1
ATOM 828 C CA . ILE A 1 108 ? -6.594 -15.202 -11.629 1.00 82.56 108 ILE A CA 1
ATOM 829 C C . ILE A 1 108 ? -8.083 -14.868 -11.464 1.00 82.56 108 ILE A C 1
ATOM 831 O O . ILE A 1 108 ? -8.607 -13.975 -12.133 1.00 82.56 108 ILE A O 1
ATOM 835 N N . ILE A 1 109 ? -8.754 -15.546 -10.523 1.00 86.50 109 ILE A N 1
ATOM 836 C CA . ILE A 1 109 ? -10.174 -15.336 -10.203 1.00 86.50 109 ILE A CA 1
ATOM 837 C C . ILE A 1 109 ? -10.310 -14.719 -8.805 1.00 86.50 109 ILE A C 1
ATOM 839 O O . ILE A 1 109 ? -9.947 -15.328 -7.794 1.00 86.50 109 ILE A O 1
ATOM 843 N N . PHE A 1 110 ? -10.884 -13.517 -8.735 1.00 89.31 110 PHE A N 1
ATOM 844 C CA . PHE A 1 110 ? -11.198 -12.843 -7.474 1.00 89.31 110 PHE A CA 1
ATOM 845 C C . PHE A 1 110 ? -12.493 -13.405 -6.881 1.00 89.31 110 PHE A C 1
ATOM 847 O O . PHE A 1 110 ? -13.558 -13.298 -7.484 1.00 89.31 110 PHE A O 1
ATOM 854 N N . LEU A 1 111 ? -12.417 -14.000 -5.687 1.00 91.88 111 LEU A N 1
ATOM 855 C CA . LEU A 1 111 ? -13.577 -14.629 -5.041 1.00 91.88 111 LEU A CA 1
ATOM 856 C C . LEU A 1 111 ? -14.372 -13.667 -4.147 1.00 91.88 111 LEU A C 1
ATOM 858 O O . LEU A 1 111 ? -15.414 -14.053 -3.625 1.00 91.88 111 LEU A O 1
ATOM 862 N N . TYR A 1 112 ? -13.861 -12.450 -3.915 1.00 91.62 112 TYR A N 1
ATOM 863 C CA . TYR A 1 112 ? -14.461 -11.422 -3.044 1.00 91.62 112 TYR A CA 1
ATOM 864 C C . TYR A 1 112 ? -14.827 -11.919 -1.633 1.00 91.62 112 TYR A C 1
ATOM 866 O O . TYR A 1 112 ? -15.722 -11.392 -0.974 1.00 91.62 112 TYR A O 1
ATOM 874 N N . ARG A 1 113 ? -14.126 -12.953 -1.156 1.00 94.25 113 ARG A N 1
ATOM 875 C CA . ARG A 1 113 ? -14.332 -13.564 0.158 1.00 94.25 113 ARG A CA 1
ATOM 876 C C . ARG A 1 113 ? -13.171 -13.216 1.075 1.00 94.25 113 ARG A C 1
ATOM 878 O O . ARG A 1 113 ? -12.038 -13.574 0.768 1.00 94.25 113 ARG A O 1
ATOM 885 N N . ILE A 1 114 ? -13.460 -12.599 2.215 1.00 94.12 114 ILE A N 1
ATOM 886 C CA . ILE A 1 114 ? -12.461 -12.320 3.252 1.00 94.12 114 ILE A CA 1
ATOM 887 C C . ILE A 1 114 ? -12.016 -13.636 3.903 1.00 94.12 114 ILE A C 1
ATOM 889 O O . ILE A 1 114 ? -12.853 -14.434 4.328 1.00 94.12 114 ILE A O 1
ATOM 893 N N . VAL A 1 115 ? -10.706 -13.857 3.988 1.00 95.19 115 VAL A N 1
ATOM 894 C CA . VAL A 1 115 ? -10.082 -15.012 4.651 1.00 95.19 115 VAL A CA 1
ATOM 895 C C . VAL A 1 115 ? -8.931 -14.555 5.558 1.00 95.19 115 VAL A C 1
ATOM 897 O O . VAL A 1 115 ? -8.342 -13.506 5.285 1.00 95.19 115 VAL A O 1
ATOM 900 N N . PRO A 1 116 ? -8.602 -15.293 6.636 1.00 94.75 116 PRO A N 1
ATOM 901 C CA . PRO A 1 116 ? -7.440 -14.985 7.469 1.00 94.75 116 PRO A CA 1
ATOM 902 C C . PRO A 1 116 ? -6.129 -15.012 6.670 1.00 94.75 116 PRO A C 1
ATOM 904 O O . PRO A 1 116 ? -5.955 -15.861 5.795 1.00 94.75 116 PRO A O 1
ATOM 907 N N . GLY A 1 117 ? -5.205 -14.110 7.002 1.00 90.50 117 GLY A N 1
ATOM 908 C CA . GLY A 1 117 ? -3.898 -13.968 6.353 1.00 90.50 117 GLY A CA 1
ATOM 909 C C . GLY A 1 117 ? -3.670 -12.565 5.790 1.00 90.50 117 GLY A C 1
ATOM 910 O O . GLY A 1 117 ? -4.527 -11.696 5.897 1.00 90.50 117 GLY A O 1
ATOM 911 N N . HIS A 1 118 ? -2.513 -12.331 5.179 1.00 84.44 118 HIS A N 1
ATOM 912 C CA . HIS A 1 118 ? -2.194 -11.080 4.489 1.00 84.44 118 HIS A CA 1
ATOM 913 C C . HIS A 1 118 ? -1.944 -11.347 3.001 1.00 84.44 118 HIS A C 1
ATOM 915 O O . HIS A 1 118 ? -1.602 -12.461 2.600 1.00 84.44 118 HIS A O 1
ATOM 921 N N . ALA A 1 119 ? -2.132 -10.330 2.160 1.00 78.12 119 ALA A N 1
ATOM 922 C CA . ALA A 1 119 ? -1.733 -10.425 0.761 1.00 78.12 119 ALA A CA 1
ATOM 923 C C . ALA A 1 119 ? -0.198 -10.468 0.660 1.00 78.12 119 ALA A C 1
ATOM 925 O O . ALA A 1 119 ? 0.488 -9.739 1.374 1.00 78.12 119 ALA A O 1
ATOM 926 N N . ALA A 1 120 ? 0.328 -11.333 -0.208 1.00 67.88 120 ALA A N 1
ATOM 927 C CA . ALA A 1 120 ? 1.766 -11.456 -0.475 1.00 67.88 120 ALA A CA 1
ATOM 928 C C . ALA A 1 120 ? 2.139 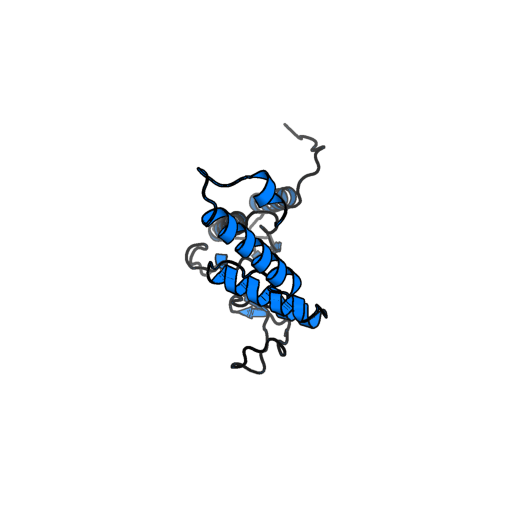-11.134 -1.933 1.00 67.88 120 ALA A C 1
ATOM 930 O O . ALA A 1 120 ? 3.314 -11.010 -2.250 1.00 67.88 120 ALA A O 1
ATOM 931 N N . LEU A 1 121 ? 1.151 -11.024 -2.827 1.00 74.62 121 LEU A N 1
ATOM 932 C CA . LEU A 1 121 ? 1.359 -10.836 -4.261 1.00 74.62 121 LEU A CA 1
ATOM 933 C C . LEU A 1 121 ? 0.556 -9.633 -4.753 1.00 74.62 121 LEU A C 1
ATOM 935 O O . LEU A 1 121 ? -0.609 -9.469 -4.384 1.00 74.62 121 LEU A O 1
ATOM 939 N N . SER A 1 122 ? 1.174 -8.826 -5.616 1.00 80.88 122 SER A N 1
ATOM 940 C CA . SER A 1 122 ? 0.490 -7.776 -6.368 1.00 80.88 122 SER A CA 1
ATOM 941 C C . SER A 1 122 ? -0.161 -8.365 -7.617 1.00 80.88 122 SER A C 1
ATOM 943 O O . SER A 1 122 ? 0.479 -9.076 -8.389 1.00 80.88 122 SER A O 1
ATOM 945 N N . TYR A 1 123 ? -1.432 -8.033 -7.843 1.00 86.75 123 TYR A N 1
ATOM 946 C CA . TYR A 1 123 ? -2.195 -8.471 -9.018 1.00 86.75 123 TYR A CA 1
ATOM 947 C C . TYR A 1 123 ? -2.430 -7.339 -10.028 1.00 86.75 123 TYR A C 1
ATOM 949 O O . TYR A 1 123 ? -3.267 -7.464 -10.918 1.00 86.75 123 TYR A O 1
ATOM 957 N N . GLY A 1 124 ? -1.688 -6.230 -9.918 1.00 89.38 124 GLY A N 1
ATOM 958 C CA . GLY A 1 124 ? -1.894 -5.040 -10.750 1.00 89.38 124 GLY A CA 1
ATOM 959 C C . GLY A 1 124 ? -1.759 -5.303 -12.253 1.00 89.38 124 GLY A C 1
ATOM 960 O O . GLY A 1 124 ? -2.601 -4.852 -13.027 1.00 89.38 124 GLY A O 1
ATOM 961 N N . LEU A 1 125 ? -0.756 -6.087 -12.670 1.00 89.44 125 LEU A N 1
ATOM 962 C CA . LEU A 1 125 ? -0.584 -6.457 -14.082 1.00 89.44 125 LEU A CA 1
ATOM 963 C C . LEU A 1 125 ? -1.729 -7.336 -14.603 1.00 89.44 125 LEU A C 1
ATOM 965 O O . LEU A 1 125 ? -2.128 -7.183 -15.753 1.00 89.44 125 LEU A O 1
ATOM 969 N N . HIS A 1 126 ? -2.288 -8.212 -13.761 1.00 87.38 126 HIS A N 1
ATOM 970 C CA . HIS A 1 126 ? -3.461 -9.011 -14.132 1.00 87.38 126 HIS A CA 1
ATOM 971 C C . HIS A 1 126 ? -4.691 -8.134 -14.338 1.00 87.38 126 HIS A C 1
ATOM 973 O O . HIS A 1 126 ? -5.387 -8.245 -15.342 1.00 87.38 126 HIS A O 1
ATOM 979 N N . CYS A 1 127 ? -4.931 -7.204 -13.412 1.00 90.12 127 CYS A N 1
ATOM 980 C CA . CYS A 1 127 ? -6.018 -6.241 -13.547 1.00 90.12 127 CYS A CA 1
ATOM 981 C C . CYS A 1 127 ? -5.867 -5.395 -14.821 1.00 90.12 127 CYS A C 1
ATOM 983 O O . CYS A 1 127 ? -6.864 -5.120 -15.483 1.00 90.12 127 CYS A O 1
ATOM 985 N N . ALA A 1 128 ? -4.638 -5.018 -15.193 1.00 92.00 128 ALA A N 1
ATOM 986 C CA . ALA A 1 128 ? -4.361 -4.308 -16.441 1.00 92.00 128 ALA A CA 1
ATOM 987 C C . ALA A 1 128 ? -4.693 -5.158 -17.681 1.00 92.00 128 ALA A C 1
ATOM 989 O O . ALA A 1 128 ? -5.332 -4.654 -18.604 1.00 92.00 128 ALA A O 1
ATOM 990 N N . LEU A 1 129 ? -4.329 -6.445 -17.678 1.00 89.56 129 LEU A N 1
ATOM 991 C CA . LEU A 1 129 ? -4.677 -7.386 -18.748 1.00 89.56 129 LEU A CA 1
ATOM 992 C C . LEU A 1 129 ? -6.197 -7.504 -18.917 1.00 89.56 129 LEU A C 1
ATOM 994 O O . LEU A 1 129 ? -6.715 -7.318 -20.016 1.00 89.56 129 LEU A O 1
ATOM 998 N N . LEU A 1 130 ? -6.921 -7.721 -17.815 1.00 87.75 130 LEU A N 1
ATOM 999 C CA . LEU A 1 130 ? -8.386 -7.790 -17.815 1.00 87.75 130 LEU A CA 1
ATOM 1000 C C . LEU A 1 130 ? -9.047 -6.479 -18.269 1.00 87.75 130 LEU A C 1
ATOM 1002 O O . LEU A 1 130 ? -10.121 -6.506 -18.867 1.00 87.75 130 LEU A O 1
ATOM 1006 N N . ALA A 1 131 ? -8.413 -5.334 -18.005 1.00 92.56 131 ALA A N 1
ATOM 1007 C CA . ALA A 1 131 ? -8.874 -4.022 -18.454 1.00 92.56 131 ALA A CA 1
ATOM 1008 C C . ALA A 1 131 ? -8.588 -3.744 -19.944 1.00 92.56 131 ALA A C 1
ATOM 1010 O O . ALA A 1 131 ? -8.958 -2.680 -20.442 1.00 92.56 131 ALA A O 1
ATOM 1011 N N . GLY A 1 132 ? -7.939 -4.671 -20.659 1.00 92.12 132 GLY A N 1
ATOM 1012 C CA . GLY A 1 132 ? -7.603 -4.521 -22.074 1.00 92.12 132 GLY A CA 1
ATOM 1013 C C . GLY A 1 132 ? -6.397 -3.615 -22.332 1.00 92.12 132 GLY A C 1
ATOM 1014 O O . GLY A 1 132 ? -6.283 -3.040 -23.416 1.00 92.12 132 GLY A O 1
ATOM 1015 N N . VAL A 1 133 ? -5.502 -3.454 -21.351 1.00 94.69 133 VAL A N 1
ATOM 1016 C CA . VAL A 1 133 ? -4.229 -2.753 -21.565 1.00 94.69 133 VAL A CA 1
ATOM 1017 C C . VAL A 1 133 ? -3.390 -3.544 -22.582 1.00 94.69 133 VAL A C 1
ATOM 1019 O O . VAL A 1 133 ? -3.299 -4.764 -22.456 1.00 94.69 133 VAL A O 1
ATOM 1022 N N . PRO A 1 134 ? -2.764 -2.892 -23.583 1.00 95.38 134 PRO A N 1
ATOM 1023 C CA . PRO A 1 134 ? -1.998 -3.596 -24.609 1.00 95.38 134 PRO A CA 1
ATOM 1024 C C . PRO A 1 134 ? -0.884 -4.484 -24.038 1.00 95.38 134 PRO A C 1
ATOM 1026 O O . PRO A 1 134 ? -0.142 -4.070 -23.142 1.00 95.38 134 PRO A O 1
ATOM 1029 N N . GLU A 1 135 ? -0.708 -5.670 -24.624 1.00 91.00 135 GLU A N 1
ATOM 1030 C CA . GLU A 1 135 ? 0.265 -6.678 -24.171 1.00 91.00 135 GLU A CA 1
ATOM 1031 C C . GLU A 1 135 ? 1.707 -6.144 -24.144 1.00 91.00 135 GLU A C 1
ATOM 1033 O O . GLU A 1 135 ? 2.498 -6.489 -23.267 1.00 91.00 135 GLU A O 1
ATOM 1038 N N . GLU A 1 136 ? 2.051 -5.240 -25.065 1.00 92.00 136 GLU A N 1
ATOM 1039 C CA . GLU A 1 136 ? 3.356 -4.571 -25.103 1.00 92.00 136 GLU A CA 1
ATOM 1040 C C . GLU A 1 136 ? 3.610 -3.686 -23.868 1.00 92.00 136 GLU A C 1
ATOM 1042 O O . GLU A 1 136 ? 4.730 -3.644 -23.352 1.00 92.00 136 GLU A O 1
ATOM 1047 N N . VAL A 1 137 ? 2.567 -3.035 -23.336 1.00 93.88 137 VAL A N 1
ATOM 1048 C CA . VAL A 1 137 ? 2.642 -2.215 -22.117 1.00 93.88 137 VAL A CA 1
ATOM 1049 C C . VAL A 1 137 ? 2.809 -3.116 -20.900 1.00 93.88 137 VAL A C 1
ATOM 1051 O O . VAL A 1 137 ? 3.670 -2.854 -20.061 1.00 93.88 137 VAL A O 1
ATOM 1054 N N . ILE A 1 138 ? 2.035 -4.203 -20.822 1.00 92.31 138 ILE A N 1
ATOM 1055 C CA . ILE A 1 138 ? 2.109 -5.178 -19.724 1.00 92.31 138 ILE A CA 1
ATOM 1056 C C . ILE A 1 138 ? 3.482 -5.857 -19.706 1.00 92.31 138 ILE A C 1
ATOM 1058 O O . ILE A 1 138 ? 4.123 -5.942 -18.656 1.00 92.31 138 ILE A O 1
ATOM 1062 N N . SER A 1 139 ? 3.977 -6.271 -20.873 1.00 90.50 139 SER A N 1
ATOM 1063 C CA . SER A 1 139 ? 5.304 -6.871 -21.039 1.00 90.50 139 SER A CA 1
ATOM 1064 C C . SER A 1 139 ? 6.409 -5.922 -20.586 1.00 90.50 139 SER A C 1
ATOM 1066 O O . SER A 1 139 ? 7.307 -6.314 -19.839 1.00 90.50 139 SER A O 1
ATOM 1068 N N . ARG A 1 140 ? 6.326 -4.642 -20.969 1.00 91.69 140 ARG A N 1
ATOM 1069 C CA . ARG A 1 140 ? 7.285 -3.632 -20.520 1.00 91.69 140 ARG A CA 1
ATOM 1070 C C . ARG A 1 140 ? 7.189 -3.372 -19.017 1.00 91.69 140 ARG A C 1
ATOM 1072 O O . ARG A 1 140 ? 8.225 -3.272 -18.364 1.00 91.69 140 ARG A O 1
ATOM 1079 N N . ALA A 1 141 ? 5.983 -3.280 -18.463 1.00 93.00 141 ALA A N 1
ATOM 1080 C CA . ALA A 1 141 ? 5.778 -3.084 -17.032 1.00 93.00 141 ALA A CA 1
ATOM 1081 C C . ALA A 1 141 ? 6.372 -4.241 -16.213 1.00 93.00 141 ALA A C 1
ATOM 1083 O O . ALA A 1 141 ? 7.039 -3.989 -15.214 1.00 93.00 141 ALA A O 1
ATOM 1084 N N . ARG A 1 142 ? 6.228 -5.489 -16.684 1.00 90.62 142 ARG A N 1
ATOM 1085 C CA . ARG A 1 142 ? 6.853 -6.674 -16.073 1.00 90.62 142 ARG A CA 1
ATOM 1086 C C . ARG A 1 142 ? 8.379 -6.548 -15.996 1.00 90.62 142 ARG A C 1
ATOM 1088 O O . ARG A 1 142 ? 8.943 -6.783 -14.935 1.00 90.62 142 ARG A O 1
ATOM 1095 N N . LEU A 1 143 ? 9.033 -6.115 -17.079 1.00 90.44 143 LEU A N 1
ATOM 1096 C CA . LEU A 1 143 ? 10.488 -5.887 -17.097 1.00 90.44 143 LEU A CA 1
ATOM 1097 C C . LEU A 1 143 ? 10.925 -4.768 -16.140 1.00 90.44 143 LEU A C 1
ATOM 1099 O O . LEU A 1 143 ? 11.973 -4.865 -15.509 1.00 90.44 143 LEU A O 1
ATOM 1103 N N . ILE A 1 144 ? 10.140 -3.691 -16.044 1.00 91.94 144 ILE A N 1
ATOM 1104 C CA . ILE A 1 144 ? 10.437 -2.572 -15.139 1.00 91.94 144 ILE A CA 1
ATOM 1105 C C . ILE A 1 144 ? 10.331 -3.021 -13.680 1.00 91.94 144 ILE A C 1
ATOM 1107 O O . ILE A 1 144 ? 11.216 -2.706 -12.890 1.00 91.94 144 ILE A O 1
ATOM 1111 N N . LEU A 1 145 ? 9.273 -3.756 -13.330 1.00 89.94 145 LEU A N 1
ATOM 1112 C CA . LEU A 1 145 ? 9.065 -4.258 -11.971 1.00 89.94 145 LEU A CA 1
ATOM 1113 C C . LEU A 1 145 ? 10.185 -5.218 -11.554 1.00 89.94 145 LEU A C 1
ATOM 1115 O O . LEU A 1 145 ? 10.775 -5.011 -10.499 1.00 89.94 145 LEU A O 1
ATOM 1119 N N . ASP A 1 146 ? 10.555 -6.170 -12.416 1.00 89.06 146 ASP A N 1
ATOM 1120 C CA . ASP A 1 146 ? 11.674 -7.089 -12.154 1.00 89.06 146 ASP A CA 1
ATOM 1121 C C . ASP A 1 146 ? 13.004 -6.337 -11.964 1.00 89.06 146 ASP A C 1
ATOM 1123 O O . ASP A 1 146 ? 13.803 -6.663 -11.084 1.00 89.06 146 ASP A O 1
ATOM 1127 N N . ALA A 1 147 ? 13.243 -5.275 -12.739 1.00 90.62 147 ALA A N 1
ATOM 1128 C CA . ALA A 1 147 ? 14.426 -4.442 -12.557 1.00 90.62 147 ALA A CA 1
ATOM 1129 C C . ALA A 1 147 ? 14.415 -3.697 -11.208 1.00 90.62 147 ALA A C 1
ATOM 1131 O O . ALA A 1 147 ? 15.441 -3.678 -10.528 1.00 90.62 147 ALA A O 1
ATOM 1132 N N . ILE A 1 148 ? 13.275 -3.128 -10.798 1.00 88.81 148 ILE A N 1
ATOM 1133 C CA . ILE A 1 148 ? 13.129 -2.420 -9.515 1.00 88.81 148 ILE A CA 1
ATOM 1134 C C . ILE A 1 148 ? 13.334 -3.381 -8.337 1.00 88.81 148 ILE A C 1
ATOM 1136 O O . ILE A 1 148 ? 14.127 -3.080 -7.447 1.00 88.81 148 ILE A O 1
ATOM 1140 N N . GLU A 1 149 ? 12.681 -4.545 -8.347 1.00 86.38 149 GLU A N 1
ATOM 1141 C CA . GLU A 1 149 ? 12.792 -5.550 -7.278 1.00 86.38 149 GLU A CA 1
ATOM 1142 C C . GLU A 1 149 ? 14.233 -6.043 -7.097 1.00 86.38 149 GLU A C 1
ATOM 1144 O O . GLU A 1 149 ? 14.704 -6.229 -5.975 1.00 86.38 149 GLU A O 1
ATOM 1149 N N . ASN A 1 150 ? 14.972 -6.190 -8.199 1.00 89.81 150 ASN A N 1
ATOM 1150 C CA . ASN A 1 150 ? 16.357 -6.652 -8.180 1.00 89.81 150 ASN A CA 1
ATOM 1151 C C . ASN A 1 150 ? 17.400 -5.520 -8.078 1.00 89.81 150 ASN A C 1
ATOM 1153 O O . ASN A 1 150 ? 18.594 -5.797 -8.207 1.00 89.81 150 ASN A O 1
ATOM 1157 N N . ASN A 1 151 ? 16.990 -4.257 -7.880 1.00 89.00 151 ASN A N 1
ATOM 1158 C CA . ASN A 1 151 ? 17.871 -3.076 -7.919 1.00 89.00 151 ASN A CA 1
ATOM 1159 C C . ASN A 1 151 ? 18.759 -3.010 -9.180 1.00 89.00 151 ASN A C 1
ATOM 1161 O O . ASN A 1 151 ? 19.919 -2.590 -9.139 1.00 89.00 151 ASN A O 1
ATOM 1165 N N . LYS A 1 152 ? 18.226 -3.455 -10.318 1.00 90.00 152 LYS A N 1
ATOM 1166 C CA . LYS A 1 152 ? 18.885 -3.401 -11.623 1.00 90.00 152 LYS A CA 1
ATOM 1167 C C . LYS A 1 152 ? 18.465 -2.139 -12.367 1.00 90.00 152 LYS A C 1
ATOM 1169 O O . LYS A 1 152 ? 17.385 -1.589 -12.164 1.00 90.00 152 LYS A O 1
ATOM 1174 N N . ASN A 1 153 ? 19.314 -1.702 -13.292 1.00 86.31 153 ASN A N 1
ATOM 1175 C CA . ASN A 1 153 ? 18.925 -0.657 -14.228 1.00 86.31 153 ASN A CA 1
ATOM 1176 C C . ASN A 1 153 ? 17.831 -1.181 -15.157 1.00 86.31 153 ASN A C 1
ATOM 1178 O O . ASN A 1 153 ? 17.947 -2.271 -15.716 1.00 86.31 153 ASN A O 1
ATOM 1182 N N . VAL A 1 154 ? 16.789 -0.377 -15.352 1.00 87.50 154 VAL A N 1
ATOM 1183 C CA . VAL A 1 154 ? 15.751 -0.670 -16.336 1.00 87.50 154 VAL A CA 1
ATOM 1184 C C . VAL A 1 154 ? 16.382 -0.610 -17.725 1.00 87.50 154 VAL A C 1
ATOM 1186 O O . VAL A 1 154 ? 16.833 0.451 -18.161 1.00 87.50 154 VAL A O 1
ATOM 1189 N N . GLU A 1 155 ? 16.392 -1.737 -18.436 1.00 80.31 155 GLU A N 1
ATOM 1190 C CA . GLU A 1 155 ? 16.939 -1.789 -19.789 1.00 80.31 155 GLU A CA 1
ATOM 1191 C C . GLU A 1 155 ? 16.221 -0.797 -20.707 1.00 80.31 155 GLU A C 1
ATOM 1193 O O . GLU A 1 155 ? 14.987 -0.649 -20.682 1.00 80.31 155 GLU A O 1
ATOM 1198 N N . ARG A 1 156 ? 17.007 -0.090 -21.521 1.00 79.12 156 ARG A N 1
ATOM 1199 C CA . ARG A 1 156 ? 16.487 0.820 -22.539 1.00 79.12 156 ARG A CA 1
ATOM 1200 C C . ARG A 1 156 ? 15.749 -0.001 -23.594 1.00 79.12 156 ARG A C 1
ATOM 1202 O O . ARG A 1 156 ? 16.201 -1.069 -23.984 1.00 79.12 156 ARG A O 1
ATOM 1209 N N . LEU A 1 157 ? 14.629 0.521 -24.087 1.00 77.38 157 LEU A N 1
ATOM 1210 C CA . LEU A 1 157 ? 13.948 -0.075 -25.235 1.00 77.38 157 LEU A CA 1
ATOM 1211 C C . LEU A 1 157 ? 14.891 -0.049 -26.446 1.00 77.38 157 LEU A C 1
ATOM 1213 O O . LEU A 1 157 ? 15.250 1.026 -26.929 1.00 77.38 157 LEU A O 1
ATOM 1217 N N . CYS A 1 158 ? 15.284 -1.221 -26.935 1.00 69.00 158 CYS A N 1
ATOM 1218 C CA . CYS A 1 158 ? 16.028 -1.355 -28.179 1.00 69.00 158 CYS A CA 1
ATOM 1219 C C . CYS A 1 158 ? 15.036 -1.441 -29.338 1.00 69.00 158 CYS A C 1
ATOM 1221 O O . CYS A 1 158 ? 14.297 -2.411 -29.471 1.00 69.00 158 CYS A O 1
ATOM 1223 N N . ASN A 1 159 ? 15.023 -0.419 -30.187 1.00 80.56 159 ASN A N 1
ATOM 1224 C CA . ASN A 1 159 ? 14.404 -0.495 -31.505 1.00 80.56 159 ASN A CA 1
ATOM 1225 C C . ASN A 1 159 ? 15.431 -0.101 -32.568 1.00 80.56 159 ASN A C 1
ATOM 1227 O O . ASN A 1 159 ? 16.465 0.488 -32.247 1.00 80.56 159 ASN A O 1
ATOM 1231 N N . GLU A 1 160 ? 15.151 -0.418 -33.831 1.00 79.62 160 GLU A N 1
ATOM 1232 C CA . GLU A 1 160 ? 16.099 -0.203 -34.932 1.00 79.62 160 GLU A CA 1
ATOM 1233 C C . GLU A 1 160 ? 16.583 1.250 -35.021 1.00 79.62 160 GLU A C 1
ATOM 1235 O O . GLU A 1 160 ? 17.772 1.493 -35.197 1.00 79.62 160 GLU A O 1
ATOM 1240 N N . LYS A 1 161 ? 15.689 2.224 -34.799 1.00 80.50 161 LYS A N 1
ATOM 1241 C CA . LYS A 1 161 ? 16.013 3.662 -34.819 1.00 80.50 161 LYS A CA 1
ATOM 1242 C C . LYS A 1 161 ? 16.942 4.084 -33.680 1.00 80.50 161 LYS A C 1
ATOM 1244 O O . LYS A 1 161 ? 17.771 4.977 -33.845 1.00 80.50 161 LYS A O 1
ATOM 1249 N N . ILE A 1 162 ? 16.768 3.493 -32.501 1.00 83.19 162 ILE A N 1
ATOM 1250 C CA . ILE A 1 162 ? 17.629 3.726 -31.342 1.00 83.19 162 ILE A CA 1
ATOM 1251 C C . ILE A 1 162 ? 18.979 3.058 -31.578 1.00 83.19 162 ILE A C 1
ATOM 1253 O O . ILE A 1 162 ? 20.003 3.707 -31.409 1.00 83.19 162 ILE A O 1
ATOM 1257 N N . SER A 1 163 ? 18.985 1.814 -32.056 1.00 84.94 163 SER A N 1
ATOM 1258 C CA . SER A 1 163 ? 20.221 1.090 -32.341 1.00 84.94 163 SER A CA 1
ATOM 1259 C C . SER A 1 163 ? 21.044 1.765 -33.438 1.00 84.94 163 SER A C 1
ATOM 1261 O O . SER A 1 163 ? 22.266 1.813 -33.328 1.00 84.94 163 SER A O 1
ATOM 1263 N N . SER A 1 164 ? 20.404 2.315 -34.476 1.00 85.31 164 SER A N 1
ATOM 1264 C CA . SER A 1 164 ? 21.101 3.048 -35.537 1.00 85.31 164 SER A CA 1
ATOM 1265 C C . SER A 1 164 ? 21.719 4.345 -35.013 1.00 85.31 164 SER A C 1
ATOM 1267 O O . SER A 1 164 ? 22.850 4.671 -35.362 1.00 85.31 164 SER A O 1
ATOM 1269 N N . LYS A 1 165 ? 21.013 5.073 -34.135 1.00 85.69 165 LYS A N 1
ATOM 1270 C CA . LYS A 1 165 ? 21.564 6.258 -33.460 1.00 85.69 165 LYS A CA 1
ATOM 1271 C C . LYS A 1 165 ? 22.709 5.901 -32.520 1.00 85.69 165 LYS A C 1
ATOM 1273 O O . LYS A 1 165 ? 23.717 6.594 -32.513 1.00 85.69 165 LYS A O 1
ATOM 1278 N N . ASP A 1 166 ? 22.588 4.816 -31.765 1.00 87.12 166 ASP A N 1
ATOM 1279 C CA . ASP A 1 166 ? 23.645 4.365 -30.862 1.00 87.12 166 ASP A CA 1
ATOM 1280 C C . ASP A 1 166 ? 24.901 3.956 -31.651 1.00 87.12 166 ASP A C 1
ATOM 1282 O O . ASP A 1 166 ? 26.012 4.284 -31.242 1.00 87.12 166 ASP A O 1
ATOM 1286 N N . GLN A 1 167 ? 24.744 3.331 -32.826 1.00 87.56 167 GLN A N 1
ATOM 1287 C CA . GLN A 1 167 ? 25.856 3.069 -33.749 1.00 87.56 167 GLN A CA 1
ATOM 1288 C C . GLN A 1 167 ? 26.492 4.361 -34.276 1.00 87.56 167 GLN A C 1
ATOM 1290 O O . GLN A 1 167 ? 27.717 4.455 -34.306 1.00 87.56 167 GLN A O 1
ATOM 1295 N N . GLN A 1 168 ? 25.687 5.363 -34.646 1.00 88.00 168 GLN A N 1
ATOM 1296 C CA . GLN A 1 168 ? 26.193 6.675 -35.068 1.00 88.00 168 GLN A CA 1
ATOM 1297 C C . GLN A 1 168 ? 26.982 7.365 -33.950 1.00 88.00 168 GLN A C 1
ATOM 1299 O O . GLN A 1 168 ? 28.106 7.809 -34.176 1.00 88.00 168 GLN A O 1
ATOM 1304 N N . TYR A 1 169 ? 26.443 7.405 -32.728 1.00 88.19 169 TYR A N 1
ATOM 1305 C CA . TYR A 1 169 ? 27.135 7.992 -31.581 1.00 88.19 169 TYR A CA 1
ATOM 1306 C C . TYR A 1 169 ? 28.413 7.236 -31.234 1.00 88.19 169 TYR A C 1
ATOM 1308 O O . TYR A 1 169 ? 29.435 7.863 -30.971 1.00 88.19 169 TYR A O 1
ATOM 1316 N N . LYS A 1 170 ? 28.389 5.901 -31.287 1.00 89.88 170 LYS A N 1
ATOM 1317 C CA . LYS A 1 170 ? 29.583 5.085 -31.066 1.00 89.88 170 LYS A CA 1
ATOM 1318 C C . LYS A 1 170 ? 30.661 5.386 -32.107 1.00 89.88 170 LYS A C 1
ATOM 1320 O O . LYS A 1 170 ? 31.798 5.636 -31.731 1.00 89.88 170 LYS A O 1
ATOM 1325 N N . ALA A 1 171 ? 30.290 5.470 -33.385 1.00 88.44 171 ALA A N 1
ATOM 1326 C CA . ALA A 1 171 ? 31.215 5.836 -34.455 1.00 88.44 171 ALA A CA 1
ATOM 1327 C C . ALA A 1 171 ? 31.804 7.246 -34.265 1.00 88.44 171 ALA A C 1
ATOM 1329 O O . ALA A 1 171 ? 32.996 7.444 -34.486 1.00 88.44 171 ALA A O 1
ATOM 1330 N N . ALA A 1 172 ? 31.000 8.217 -33.823 1.00 86.56 172 ALA A N 1
ATOM 1331 C CA . ALA A 1 172 ? 31.476 9.568 -33.525 1.00 86.56 172 ALA A CA 1
ATOM 1332 C C . ALA A 1 172 ? 32.464 9.591 -32.342 1.00 86.56 172 ALA A C 1
ATOM 1334 O O . ALA A 1 172 ? 33.492 10.263 -32.412 1.00 86.56 172 ALA A O 1
ATOM 1335 N N . VAL A 1 173 ? 32.188 8.829 -31.277 1.00 89.69 173 VAL A N 1
ATOM 1336 C CA . VAL A 1 173 ? 33.087 8.697 -30.118 1.00 89.69 173 VAL A CA 1
ATOM 1337 C C . VAL A 1 173 ? 34.390 7.999 -30.506 1.00 89.69 173 VAL A C 1
ATOM 1339 O O . VAL A 1 173 ? 35.459 8.485 -30.149 1.00 89.69 173 VAL A O 1
ATOM 1342 N N . ASP A 1 174 ? 34.326 6.913 -31.275 1.00 89.06 174 ASP A N 1
ATOM 1343 C CA . ASP A 1 174 ? 35.517 6.198 -31.744 1.00 89.06 174 ASP A CA 1
ATOM 1344 C C . ASP A 1 174 ? 36.389 7.105 -32.631 1.00 89.06 174 ASP A C 1
ATOM 1346 O O . ASP A 1 174 ? 37.610 7.143 -32.469 1.00 89.06 174 ASP A O 1
ATOM 1350 N N . LYS A 1 175 ? 35.770 7.911 -33.510 1.00 84.62 175 LYS A N 1
ATOM 1351 C CA . LYS A 1 175 ? 36.474 8.944 -34.286 1.00 84.62 175 LYS A CA 1
ATOM 1352 C C . LYS A 1 175 ? 37.134 9.987 -33.383 1.00 84.62 175 LYS A C 1
ATOM 1354 O O . LYS A 1 175 ? 38.282 10.344 -33.629 1.00 84.62 175 LYS A O 1
ATOM 1359 N N . LEU A 1 176 ? 36.436 10.473 -32.353 1.00 85.25 176 LEU A N 1
ATOM 1360 C CA . LEU A 1 176 ? 36.980 11.455 -31.408 1.00 85.25 176 LEU A CA 1
ATOM 1361 C C . LEU A 1 176 ? 38.191 10.900 -30.651 1.00 85.25 176 LEU A C 1
ATOM 1363 O O . LEU A 1 176 ? 39.195 11.589 -30.510 1.00 85.25 176 LEU A O 1
ATOM 1367 N N . LEU A 1 177 ? 38.110 9.651 -30.188 1.00 86.69 177 LEU A N 1
ATOM 1368 C CA . LEU A 1 177 ? 39.203 8.981 -29.480 1.00 86.69 177 LEU A CA 1
ATOM 1369 C C . LEU A 1 177 ? 40.424 8.741 -30.380 1.00 86.69 177 LEU A C 1
ATOM 1371 O O . LEU A 1 177 ? 41.548 8.729 -29.885 1.00 86.69 177 LEU A O 1
ATOM 1375 N N . ALA A 1 178 ? 40.213 8.564 -31.686 1.00 85.06 1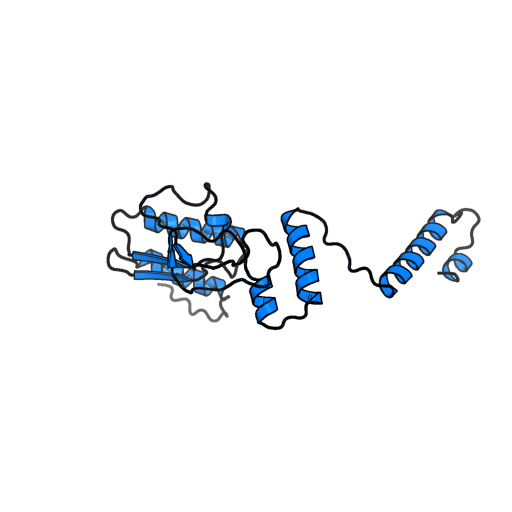78 ALA A N 1
ATOM 1376 C CA . ALA A 1 178 ? 41.276 8.398 -32.674 1.00 85.06 178 ALA A CA 1
ATOM 1377 C C . ALA A 1 178 ? 41.842 9.726 -33.217 1.00 85.06 178 ALA A C 1
ATOM 1379 O O . ALA A 1 178 ? 42.802 9.704 -33.989 1.00 85.06 178 ALA A O 1
ATOM 1380 N N . PHE A 1 179 ? 41.260 10.875 -32.857 1.00 84.69 179 PHE A N 1
ATOM 1381 C CA . PHE A 1 179 ? 41.669 12.174 -33.386 1.00 84.69 179 PHE A CA 1
ATOM 1382 C C . PHE A 1 179 ? 42.996 12.647 -32.770 1.00 84.69 179 PHE A C 1
ATOM 1384 O O . PHE A 1 179 ? 43.137 12.761 -31.553 1.00 84.69 179 PHE A O 1
ATOM 1391 N N . ASP A 1 180 ? 43.977 12.962 -33.620 1.00 81.88 180 ASP A N 1
ATOM 1392 C CA . ASP A 1 180 ? 45.263 13.523 -33.197 1.00 81.88 180 ASP A CA 1
ATOM 1393 C C . ASP A 1 180 ? 45.147 15.044 -33.018 1.00 81.88 180 ASP A C 1
ATOM 1395 O O . ASP A 1 180 ? 45.171 15.805 -33.985 1.00 81.88 180 ASP A O 1
ATOM 1399 N N . PHE A 1 181 ? 45.063 15.498 -31.767 1.00 75.44 181 PHE A N 1
ATOM 1400 C CA . PHE A 1 181 ? 44.933 16.917 -31.418 1.00 75.44 181 PHE A CA 1
ATOM 1401 C C . PHE A 1 181 ? 46.111 17.799 -31.861 1.00 75.44 181 PHE A C 1
ATOM 1403 O O . PHE A 1 181 ? 45.960 19.018 -31.914 1.00 75.44 181 PHE A O 1
ATOM 1410 N N . LEU A 1 182 ? 47.284 17.223 -32.151 1.00 74.88 182 LEU A N 1
ATOM 1411 C CA . LEU A 1 182 ? 48.471 17.990 -32.543 1.00 74.88 182 LEU A CA 1
ATOM 1412 C C . LEU A 1 182 ? 48.579 18.189 -34.059 1.00 74.88 182 LEU A C 1
ATOM 1414 O O . LEU A 1 182 ? 49.293 19.090 -34.499 1.00 74.88 182 LEU A O 1
ATOM 1418 N N . LYS A 1 183 ? 47.914 17.344 -34.856 1.00 76.56 183 LYS A N 1
ATOM 1419 C CA . LYS A 1 183 ? 48.043 17.328 -36.326 1.00 76.56 183 LYS A CA 1
ATOM 1420 C C . LYS A 1 183 ? 46.717 17.350 -37.084 1.00 76.56 183 LYS A C 1
ATOM 1422 O O . LYS A 1 183 ? 46.732 17.558 -38.294 1.00 76.56 183 LYS A O 1
ATOM 1427 N N . GLY A 1 184 ? 45.598 17.103 -36.413 1.00 70.94 184 GLY A N 1
ATOM 1428 C CA . GLY A 1 184 ? 44.275 17.050 -37.022 1.00 70.94 184 GLY A CA 1
ATOM 1429 C C . GLY A 1 184 ? 43.637 18.428 -37.185 1.00 70.94 184 GLY A C 1
ATOM 1430 O O . GLY A 1 184 ? 43.801 19.309 -36.342 1.00 70.94 184 GLY A O 1
ATOM 1431 N N . ASP A 1 185 ? 42.862 18.599 -38.256 1.00 76.50 185 ASP A N 1
ATOM 1432 C CA . ASP A 1 185 ? 41.998 19.764 -38.458 1.00 76.50 185 ASP A CA 1
ATOM 1433 C C . ASP A 1 185 ? 40.596 19.481 -37.896 1.00 76.50 185 ASP A C 1
ATOM 1435 O O . ASP A 1 185 ? 39.879 18.578 -38.336 1.00 76.50 185 ASP A O 1
ATOM 1439 N N . LEU A 1 186 ? 40.203 20.275 -36.899 1.00 74.38 186 LEU A N 1
ATOM 1440 C CA . LEU A 1 186 ? 38.887 20.207 -36.261 1.00 74.38 186 LEU A CA 1
ATOM 1441 C C . LEU A 1 186 ? 37.754 20.524 -37.244 1.00 74.38 186 LEU A C 1
ATOM 1443 O O . LEU A 1 186 ? 36.649 20.009 -37.097 1.00 74.38 186 LEU A O 1
ATOM 1447 N N . SER A 1 187 ? 38.021 21.345 -38.258 1.00 72.44 187 SER A N 1
ATOM 1448 C CA . SER A 1 187 ? 37.023 21.776 -39.240 1.00 72.44 187 SER A CA 1
ATOM 1449 C C . SER A 1 187 ? 36.558 20.609 -40.112 1.00 72.44 187 SER A C 1
ATOM 1451 O O . SER A 1 187 ? 35.375 20.508 -40.427 1.00 72.44 187 SER A O 1
ATOM 1453 N N . THR A 1 188 ? 37.475 19.701 -40.461 1.00 70.81 188 THR A N 1
ATOM 1454 C CA . THR A 1 188 ? 37.170 18.480 -41.223 1.00 70.81 188 THR A CA 1
ATOM 1455 C C . THR A 1 188 ? 36.510 17.419 -40.344 1.00 70.81 188 THR A C 1
ATOM 1457 O O . THR A 1 188 ? 35.621 16.706 -40.798 1.00 70.81 188 THR A O 1
ATOM 1460 N N . PHE A 1 189 ? 36.886 17.344 -39.064 1.00 72.06 189 PHE A N 1
ATOM 1461 C CA . PHE A 1 189 ? 36.325 16.380 -38.114 1.00 72.06 189 PHE A CA 1
ATOM 1462 C C . PHE A 1 189 ? 34.800 16.514 -37.945 1.00 72.06 189 PHE A C 1
ATOM 1464 O O . PHE A 1 189 ? 34.094 15.507 -37.923 1.00 72.06 189 PHE A O 1
ATOM 1471 N N . PHE A 1 190 ? 34.278 17.744 -37.877 1.00 72.50 190 PHE A N 1
ATOM 1472 C CA . PHE A 1 190 ? 32.840 18.004 -37.715 1.00 72.50 190 PHE A CA 1
ATOM 1473 C C . PHE A 1 190 ? 32.021 17.943 -39.017 1.00 72.50 190 PHE A C 1
ATOM 1475 O O . PHE A 1 190 ? 30.802 18.061 -38.953 1.00 72.50 190 PHE A O 1
ATOM 1482 N N . GLN A 1 191 ? 32.644 17.769 -40.189 1.00 71.38 191 GLN A N 1
ATOM 1483 C CA . GLN A 1 191 ? 31.909 17.587 -41.453 1.00 71.38 191 GLN A CA 1
ATOM 1484 C C . GLN A 1 191 ? 31.380 16.153 -41.640 1.00 71.38 191 GLN A C 1
ATOM 1486 O O . GLN A 1 191 ? 30.428 15.956 -42.392 1.00 71.38 191 GLN A O 1
ATOM 1491 N N . ASP A 1 192 ? 31.961 15.177 -40.933 1.00 60.25 192 ASP A N 1
ATOM 1492 C CA . ASP A 1 192 ? 31.700 13.736 -41.087 1.00 60.25 192 ASP A CA 1
ATOM 1493 C C . ASP A 1 192 ? 30.948 13.098 -39.891 1.00 60.25 192 ASP A C 1
ATOM 1495 O O . ASP A 1 192 ? 30.980 11.867 -39.718 1.00 60.25 192 ASP A O 1
ATOM 1499 N N . ILE A 1 193 ? 30.331 13.918 -39.032 1.00 58.59 193 ILE A N 1
ATOM 1500 C CA . ILE A 1 193 ? 29.533 13.528 -37.850 1.00 58.59 193 ILE A CA 1
ATOM 1501 C C . ILE A 1 193 ? 28.132 14.121 -37.990 1.00 58.59 193 ILE A C 1
ATOM 1503 O O . ILE A 1 193 ? 27.162 13.370 -37.743 1.00 58.59 193 ILE A O 1
#

Solvent-accessible surface area (backbone atoms only — not comparable to full-atom values): 12099 Å² total; per-residue (Å²): 140,80,88,74,81,76,90,61,91,69,53,72,45,57,51,50,51,50,52,53,52,49,47,71,74,66,61,42,58,86,35,79,46,81,42,74,48,69,40,75,72,53,56,68,69,58,16,43,51,52,45,32,50,53,51,48,54,46,68,70,39,94,64,47,44,51,74,48,78,46,73,85,66,59,72,45,73,44,86,85,50,50,80,94,48,92,89,63,82,57,63,27,71,40,68,47,59,88,55,91,86,52,92,67,67,85,58,70,43,80,65,83,37,82,39,83,41,70,75,89,74,88,59,64,68,46,55,38,52,78,70,65,50,56,67,70,56,52,55,50,49,53,53,44,50,55,16,59,78,67,76,43,79,65,79,76,86,83,44,72,74,51,52,52,48,50,51,51,53,50,53,50,50,54,50,59,74,70,54,50,86,89,81,57,63,71,76,63,59,67,74,79,110

Foldseek 3Di:
DDPDPPPDPDDPLRVLVVVLVCCLVPDDLADEAEAEANQPRDPLVVRLQVVLVSQQSQQPDPRHHHYDYHHPSLVNPPPPRHDPDPVDWDKDFDWDDPDPPDPDLADIDGPRDIDTDYDDDDNVLSVCVVVVNDPVVSVLVVQVVVCVVVVHDRDDDDDPVVVVVVVVVVVLVVLVVVDDPVPDDPVVSVVVD

Mean predicted aligned error: 10.42 Å

Organism: Hibiscus syriacus (NCBI:txid106335)

pLDDT: mean 85.08, std 13.18, range [37.0, 98.19]

Radius of gyration: 27.04 Å; Cα contacts (8 Å, |Δi|>4): 147; chains: 1; bounding box: 66×55×69 Å

Sequence (193 aa):
MGGKFMTAEQSTFMIDLHQVGMMLRQATSRSLCLLDEFGKGTLTNDGIGLLGGTITHFVNLEVPPKVLVCTHLTELFNESCLPKSEKINFYTMSVLRPQENSTNVEDIIFLYRIVPGHAALSYGLHCALLAGVPEEVISRARLILDAIENNKNVERLCNEKISSKDQQYKAAVDKLLAFDFLKGDLSTFFQDI

Nearest PDB structures (foldseek):
  7ou0-assembly1_B  TM=9.008E-01  e=3.941E-07  Escherichia coli K-12
  7ou0-assembly1_A  TM=8.671E-01  e=1.955E-07  Escherichia coli K-12
  8r7v-assembly1_A  TM=6.552E-01  e=4.808E-08  Homo sapiens
  7ou4-assembly1_A  TM=8.238E-01  e=3.910E-06  Escherichia coli
  8r7v-assembly1_B  TM=6.588E-01  e=1.515E-07  Homo sapiens

Secondary structure (DSSP, 8-state):
-------S---HHHHHHHHHHHHHHH--TT-EEEEESTTTTS-HHHHHHHHHHHHHHHHTSSSPPEEEEE-S-GGGGSTTSS---TT---EEEEEE-S-TT---GGG-EEEEEEEES---S--HHHHHHHTT--HHHHHHHHHHHHHHHTTPPPPP---HHHHHHHHHHHHHHHHHHT--TTT--HHHHTT--